Protein AF-0000000067707545 (afdb_homodimer)

Solvent-accessible surface area (backbone atoms only — not comparable to full-atom values): 21734 Å² total; per-residue (Å²): 137,80,78,74,69,63,70,89,63,88,59,83,80,70,52,74,66,62,77,60,52,62,56,59,50,68,76,76,62,74,68,70,73,78,74,72,87,82,80,62,72,79,67,72,73,70,66,70,59,48,82,50,64,61,23,45,51,42,21,46,60,63,33,42,58,59,73,33,75,82,35,46,80,32,47,77,76,45,73,46,64,65,50,34,53,49,22,26,51,47,17,24,37,32,68,48,58,52,24,48,58,37,35,41,51,36,52,47,51,48,44,45,52,26,33,74,72,72,37,63,50,86,78,63,39,69,88,40,68,37,58,26,29,60,74,70,45,48,91,98,51,40,46,39,34,74,33,56,56,21,78,72,43,66,39,38,46,51,46,83,85,70,71,53,56,48,70,40,70,40,65,58,55,38,32,40,71,50,50,52,84,90,56,60,87,107,136,80,70,78,67,71,71,90,70,84,62,82,80,70,58,70,71,65,72,68,49,64,54,60,52,68,77,74,62,75,65,69,74,81,70,77,91,80,79,63,72,78,67,75,72,69,68,68,59,48,81,49,65,60,23,45,53,44,22,46,60,64,35,43,59,58,75,32,75,80,36,45,80,31,45,78,75,45,73,46,64,65,50,36,54,47,23,26,51,46,18,23,35,33,68,48,56,52,26,50,58,38,35,41,52,36,52,46,51,49,45,45,54,25,33,75,72,73,37,64,50,86,78,64,38,68,87,39,69,38,57,26,28,60,75,71,45,48,92,96,51,41,46,40,33,74,31,55,63,21,77,73,42,68,40,41,50,58,45,76,86,70,72,52,57,48,72,39,69,39,62,60,56,41,35,41,71,48,49,52,84,89,54,59,85,103

InterPro domains:
  IPR001846 von Willebrand factor, type D domain [PS51233] (1-41)
  IPR014853 VWF/SSPO/Zonadhesin-like, cysteine-rich domain [PF08742] (62-130)
  IPR014853 VWF/SSPO/Zonadhesin-like, cysteine-rich domain [SM00832] (56-130)
  IPR058753 Otogelin-like/Mucin, TIL domain [PF25962] (142-186)

Radius of gyration: 23.0 Å; Cα contacts (8 Å, |Δi|>4): 513; chains: 2; bounding box: 58×64×57 Å

Nearest PDB structures (foldseek):
  6tm2-assembly1_C  TM=6.819E-01  e=1.264E-14  Homo sapiens
  7a5o-assembly1_H  TM=6.819E-01  e=1.192E-14  Homo sapiens
  7a5o-assembly1_E  TM=6.819E-01  e=1.342E-14  Homo sapiens
  7a5o-assembly1_G  TM=6.819E-01  e=1.424E-14  Homo sapiens
  6rbf-assembly1_A  TM=6.885E-01  e=4.392E-14  Homo sapiens

Secondary structure (DSSP, 8-state):
---------S-TTSGGG--S---B--GGGGGGS----S--------------HHHHHHHHHHHGGGGSGGGHHHHTTS-HHHHHHHHHHHHHH--SS-HHHHHHHHHHHHHHHHHHTT------BTTBS---GGGG--TTSPEEEEES--TT-EEEEE-TTT--EEEEE----EEEEE--TTS---/---------S-TTSTT---S---B--GGGGGGG----S--------------HHHHHHHHHHHGGGGSGGGHHHHTTS-HHHHHHHHHHHHHH--SS-HHHHHHHHHHHHHHHHHHTT------BTTBS---GGGG--TTSPEEEEES--TT-EEEEE-TTT--EEEEE----EEEEE--TTS---

pLDDT: mean 70.74, std 27.83, range [17.03, 98.75]

Sequence (372 aa):
VCGQCGDFDGNAQNDFTTQGQLIVSNPLEFANSWKASSNCPDVKTNLDTCTSTSRLTWARRKCNIIKEPGFKECHNKIDPHQYYENCVRETCGCDTGGDCECFCTAVKNYAQACAEAGVCVAWRTPEICPVFCDYYNKPGECTWHYEYCPHHTFCRTCKYTEGNCTKFISSLEGCYPKCPEDKPIFVCGQCGDFDGNAQNDFTTQGQLIVSNPLEFANSWKASSNCPDVKTNLDTCTSTSRLTWARRKCNIIKEPGFKECHNKIDPHQYYENCVRETCGCDTGGDCECFCTAVKNYAQACAEAGVCVAWRTPEICPVFCDYYNKPGECTWHYEYCPHHTFCRTCKYTEGNCTKFISSLEGCYPKCPEDKPIF

Structure (mmCIF, N/CA/C/O backbone):
data_AF-0000000067707545-model_v1
#
loop_
_entity.id
_entity.type
_entity.pdbx_description
1 polymer 'VWFD domain-containing protein'
#
loop_
_atom_site.group_PDB
_atom_site.id
_atom_site.type_symbol
_atom_site.label_atom_id
_atom_site.label_alt_id
_atom_site.label_comp_id
_atom_site.label_asym_id
_atom_site.label_entity_id
_atom_site.label_seq_id
_atom_site.pdbx_PDB_ins_code
_atom_site.Cartn_x
_atom_site.Cartn_y
_atom_site.Cartn_z
_atom_site.occupancy
_atom_site.B_iso_or_equiv
_atom_site.auth_seq_id
_atom_site.auth_comp_id
_atom_site.auth_asym_id
_atom_site.auth_atom_id
_atom_site.pdbx_PDB_model_num
ATOM 1 N N . VAL A 1 1 ? 28.953 -14.742 23.141 1 17.22 1 VAL A N 1
ATOM 2 C CA . VAL A 1 1 ? 28.406 -13.414 23.359 1 17.22 1 VAL A CA 1
ATOM 3 C C . VAL A 1 1 ? 27.031 -13.305 22.703 1 17.22 1 VAL A C 1
ATOM 5 O O . VAL A 1 1 ? 26.859 -13.727 21.562 1 17.22 1 VAL A O 1
ATOM 8 N N . CYS A 1 2 ? 25.891 -13.508 23.344 1 17.69 2 CYS A N 1
ATOM 9 C CA . CYS A 1 2 ? 24.5 -13.984 23.266 1 17.69 2 CYS A CA 1
ATOM 10 C C . CYS A 1 2 ? 23.609 -12.961 22.578 1 17.69 2 CYS A C 1
ATOM 12 O O . CYS A 1 2 ? 23.594 -11.789 22.969 1 17.69 2 CYS A O 1
ATOM 14 N N . GLY A 1 3 ? 23.453 -13.109 21.312 1 20.81 3 GLY A N 1
ATOM 15 C CA . GLY A 1 3 ? 22.938 -12.266 20.25 1 20.81 3 GLY A CA 1
ATOM 16 C C . GLY A 1 3 ? 21.531 -11.781 20.5 1 20.81 3 GLY A C 1
ATOM 17 O O . GLY A 1 3 ? 20.609 -12.586 20.672 1 20.81 3 GLY A O 1
ATOM 18 N N . GLN A 1 4 ? 21.422 -10.703 21.344 1 21.92 4 GLN A N 1
ATOM 19 C CA . GLN A 1 4 ? 20.281 -10.141 22.047 1 21.92 4 GLN A CA 1
ATOM 20 C C . GLN A 1 4 ? 19.109 -9.906 21.094 1 21.92 4 GLN A C 1
ATOM 22 O O . GLN A 1 4 ? 19.234 -9.188 20.094 1 21.92 4 GLN A O 1
ATOM 27 N N . CYS A 1 5 ? 18.297 -10.844 20.828 1 24.98 5 CYS A N 1
ATOM 28 C CA . CYS A 1 5 ? 16.938 -10.977 20.312 1 24.98 5 CYS A CA 1
ATOM 29 C C . CYS A 1 5 ? 16.016 -9.922 20.922 1 24.98 5 CYS A C 1
ATOM 31 O O . CYS A 1 5 ? 15.938 -9.789 22.141 1 24.98 5 CYS A O 1
ATOM 33 N N . GLY A 1 6 ? 16.094 -8.688 20.422 1 25.72 6 GLY A N 1
ATOM 34 C CA . GLY A 1 6 ? 15.383 -7.656 21.156 1 25.72 6 GLY A CA 1
ATOM 35 C C . GLY A 1 6 ? 14.047 -8.125 21.703 1 25.72 6 GLY A C 1
ATOM 36 O O . GLY A 1 6 ? 13.484 -9.102 21.219 1 25.72 6 GLY A O 1
ATOM 37 N N . ASP A 1 7 ? 13.93 -7.973 22.938 1 24.72 7 ASP A N 1
ATOM 38 C CA . ASP A 1 7 ? 12.719 -8.102 23.734 1 24.72 7 ASP A CA 1
ATOM 39 C C . ASP A 1 7 ? 11.57 -7.289 23.125 1 24.72 7 ASP A C 1
ATOM 41 O O . ASP A 1 7 ? 11.805 -6.273 22.469 1 24.72 7 ASP A O 1
ATOM 45 N N . PHE A 1 8 ? 10.555 -7.996 22.578 1 26.44 8 PHE A N 1
ATOM 46 C CA . PHE A 1 8 ? 9.227 -7.52 22.203 1 26.44 8 PHE A CA 1
ATOM 47 C C . PHE A 1 8 ? 8.773 -6.387 23.125 1 26.44 8 PHE A C 1
ATOM 49 O O . PHE A 1 8 ? 7.594 -6.285 23.453 1 26.44 8 PHE A O 1
ATOM 56 N N . ASP A 1 9 ? 9.773 -5.707 23.859 1 26.45 9 ASP A N 1
ATOM 57 C CA . ASP A 1 9 ? 9.297 -4.859 24.953 1 26.45 9 ASP A CA 1
ATOM 58 C C . ASP A 1 9 ? 8.883 -3.482 24.438 1 26.45 9 ASP A C 1
ATOM 60 O O . ASP A 1 9 ? 9.734 -2.67 24.062 1 26.45 9 ASP A O 1
ATOM 64 N N . GLY A 1 10 ? 7.719 -3.045 23.781 1 27.86 10 GLY A N 1
ATOM 65 C CA . GLY A 1 10 ? 6.91 -1.882 23.453 1 27.86 10 GLY A CA 1
ATOM 66 C C . GLY A 1 10 ? 7.711 -0.754 22.828 1 27.86 10 GLY A C 1
ATOM 67 O O . GLY A 1 10 ? 7.148 0.271 22.438 1 27.86 10 GLY A O 1
ATOM 68 N N . ASN A 1 11 ? 8.969 -0.525 23.156 1 26.98 11 ASN A N 1
ATOM 69 C CA . ASN A 1 11 ? 9.648 0.699 22.734 1 26.98 11 ASN A CA 1
ATOM 70 C C . ASN A 1 11 ? 10.211 0.58 21.328 1 26.98 11 ASN A C 1
ATOM 72 O O . ASN A 1 11 ? 11.094 -0.24 21.078 1 26.98 11 ASN A O 1
ATOM 76 N N . ALA A 1 12 ? 9.547 1.123 20.234 1 30.69 12 ALA A N 1
ATOM 77 C CA . ALA A 1 12 ? 9.828 1.178 18.797 1 30.69 12 ALA A CA 1
ATOM 78 C C . ALA A 1 12 ? 11.281 1.564 18.547 1 30.69 12 ALA A C 1
ATOM 80 O O . ALA A 1 12 ? 11.758 1.475 17.406 1 30.69 12 ALA A O 1
ATOM 81 N N . GLN A 1 13 ? 12.008 2.383 19.328 1 28.89 13 GLN A N 1
ATOM 82 C CA . GLN A 1 13 ? 13.336 2.896 19 1 28.89 13 GLN A CA 1
ATOM 83 C C . GLN A 1 13 ? 14.312 1.759 18.719 1 28.89 13 GLN A C 1
ATOM 85 O O . GLN A 1 13 ? 15.258 1.921 17.938 1 28.89 13 GLN A O 1
ATOM 90 N N . ASN A 1 14 ? 14.594 0.908 19.703 1 28.62 14 ASN A N 1
ATOM 91 C CA . ASN A 1 14 ? 15.773 0.054 19.844 1 28.62 14 ASN A CA 1
ATOM 92 C C . ASN A 1 14 ? 15.68 -1.185 18.969 1 28.62 14 ASN A C 1
ATOM 94 O O . ASN A 1 14 ? 16.562 -2.039 19 1 28.62 14 ASN A O 1
ATOM 98 N N . ASP A 1 15 ? 14.484 -1.53 18.625 1 27.77 15 ASP A N 1
ATOM 99 C CA . ASP A 1 15 ? 14.453 -2.914 18.156 1 27.77 15 ASP A CA 1
ATOM 100 C C . ASP A 1 15 ? 15.117 -3.055 16.797 1 27.77 15 ASP A C 1
ATOM 102 O O . ASP A 1 15 ? 14.961 -4.078 16.125 1 27.77 15 ASP A O 1
ATOM 106 N N . PHE A 1 16 ? 15.414 -1.996 16.141 1 29.11 16 PHE A N 1
ATOM 107 C CA . PHE A 1 16 ? 15.922 -2.184 14.789 1 29.11 16 PHE A CA 1
ATOM 108 C C . PHE A 1 16 ? 17.219 -2.98 14.805 1 29.11 16 PHE A C 1
ATOM 110 O O . PHE A 1 16 ? 17.922 -3.049 13.797 1 29.11 16 PHE A O 1
ATOM 117 N N . THR A 1 17 ? 17.75 -3.18 16 1 26.7 17 THR A N 1
ATOM 118 C CA . THR A 1 17 ? 19.062 -3.818 15.828 1 26.7 17 THR A CA 1
ATOM 119 C C . THR A 1 17 ? 18.891 -5.223 15.258 1 26.7 17 THR A C 1
ATOM 121 O O . THR A 1 17 ? 19.844 -6.012 15.25 1 26.7 17 THR A O 1
ATOM 124 N N . THR A 1 18 ? 17.641 -5.75 15.078 1 27.72 18 THR A N 1
ATOM 125 C CA . THR A 1 18 ? 17.75 -7.199 14.953 1 27.72 18 THR A CA 1
ATOM 126 C C . THR A 1 18 ? 18.797 -7.574 13.898 1 27.72 18 THR A C 1
ATOM 128 O O . THR A 1 18 ? 19.062 -6.797 12.984 1 27.72 18 THR A O 1
ATOM 131 N N . GLN A 1 19 ? 19.5 -8.836 14.016 1 27.91 19 GLN A N 1
ATOM 132 C CA . GLN A 1 19 ? 20.266 -9.852 13.312 1 27.91 19 GLN A CA 1
ATOM 133 C C . GLN A 1 19 ? 19.703 -10.125 11.93 1 27.91 19 GLN A C 1
ATOM 135 O O . GLN A 1 19 ? 18.578 -9.703 11.617 1 27.91 19 GLN A O 1
ATOM 140 N N . GLY A 1 20 ? 19.875 -11.703 11.391 1 28.3 20 GLY A N 1
ATOM 141 C CA . GLY A 1 20 ? 19.953 -12.289 10.062 1 28.3 20 GLY A CA 1
ATOM 142 C C . GLY A 1 20 ? 18.688 -12.156 9.258 1 28.3 20 GLY A C 1
ATOM 143 O O . GLY A 1 20 ? 18.703 -11.719 8.109 1 28.3 20 GLY A O 1
ATOM 144 N N . GLN A 1 21 ? 17.734 -12.961 9.586 1 34.59 21 GLN A N 1
ATOM 145 C CA . GLN A 1 21 ? 16.75 -13.531 8.672 1 34.59 21 GLN A CA 1
ATOM 146 C C . GLN A 1 21 ? 15.711 -12.5 8.273 1 34.59 21 GLN A C 1
ATOM 148 O O . GLN A 1 21 ? 14.508 -12.758 8.344 1 34.59 21 GLN A O 1
ATOM 153 N N . LEU A 1 22 ? 16.062 -11.273 8.227 1 36.53 22 LEU A N 1
ATOM 154 C CA . LEU A 1 22 ? 15.016 -10.266 8.32 1 36.53 22 LEU A CA 1
ATOM 155 C C . LEU A 1 22 ? 14.227 -10.18 7.02 1 36.53 22 LEU A C 1
ATOM 157 O O . LEU A 1 22 ? 14.656 -9.539 6.059 1 36.53 22 LEU A O 1
ATOM 161 N N . ILE A 1 23 ? 13.969 -11.453 6.406 1 39.88 23 ILE A N 1
ATOM 162 C CA . ILE A 1 23 ? 12.938 -11.172 5.41 1 39.88 23 ILE A CA 1
ATOM 163 C C . ILE A 1 23 ? 11.734 -10.516 6.078 1 39.88 23 ILE A C 1
ATOM 165 O O . ILE A 1 23 ? 11.172 -11.055 7.031 1 39.88 23 ILE A O 1
ATOM 169 N N . VAL A 1 24 ? 11.727 -9.328 6.223 1 39.72 24 VAL A N 1
ATOM 170 C CA . VAL A 1 24 ? 10.508 -8.742 6.758 1 39.72 24 VAL A CA 1
ATOM 171 C C . VAL A 1 24 ? 9.32 -9.125 5.871 1 39.72 24 VAL A C 1
ATOM 173 O O . VAL A 1 24 ? 9.195 -8.633 4.746 1 39.72 24 VAL A O 1
ATOM 176 N N . SER A 1 25 ? 9.117 -10.594 5.91 1 34.69 25 SER A N 1
ATOM 177 C CA . SER A 1 25 ? 7.836 -10.906 5.285 1 34.69 25 SER A CA 1
ATOM 178 C C . SER A 1 25 ? 6.68 -10.281 6.062 1 34.69 25 SER A C 1
ATOM 180 O O . SER A 1 25 ? 6.797 -10.031 7.262 1 34.69 25 SER A O 1
ATOM 182 N N . ASN A 1 26 ? 5.941 -9.633 5.762 1 33 26 ASN A N 1
ATOM 183 C CA . ASN A 1 26 ? 4.742 -9.297 6.527 1 33 26 ASN A CA 1
ATOM 184 C C . ASN A 1 26 ? 4.312 -10.453 7.43 1 33 26 ASN A C 1
ATOM 186 O O . ASN A 1 26 ? 4.363 -11.617 7.023 1 33 26 ASN A O 1
ATOM 190 N N . PRO A 1 27 ? 4.363 -10.258 8.773 1 31.05 27 PRO A N 1
ATOM 191 C CA . PRO A 1 27 ? 3.957 -11.273 9.742 1 31.05 27 PRO A CA 1
ATOM 192 C C . PRO A 1 27 ? 2.791 -12.125 9.258 1 31.05 27 PRO A C 1
ATOM 194 O O . PRO A 1 27 ? 2.252 -12.938 10.016 1 31.05 27 PRO A O 1
ATOM 197 N N . LEU A 1 28 ? 2.227 -12 8.133 1 29.2 28 LEU A N 1
ATOM 198 C CA . LEU A 1 28 ? 1.222 -13.055 8.047 1 29.2 28 LEU A CA 1
ATOM 199 C C . LEU A 1 28 ? 1.879 -14.43 8.008 1 29.2 28 LEU A C 1
ATOM 201 O O . LEU A 1 28 ? 1.236 -15.422 7.645 1 29.2 28 LEU A O 1
ATOM 205 N N . GLU A 1 29 ? 3.125 -14.477 8.328 1 30.16 29 GLU A N 1
ATOM 206 C CA . GLU A 1 29 ? 3.744 -15.781 8.109 1 30.16 29 GLU A CA 1
ATOM 207 C C . GLU A 1 29 ? 3.227 -16.812 9.109 1 30.16 29 GLU A C 1
ATOM 209 O O . GLU A 1 29 ? 3.703 -17.953 9.133 1 30.16 29 GLU A O 1
ATOM 214 N N . PHE A 1 30 ? 2.561 -16.406 10.203 1 27.64 30 PHE A N 1
ATOM 215 C CA . PHE A 1 30 ? 2.42 -17.5 11.164 1 27.64 30 PHE A CA 1
ATOM 216 C C . PHE A 1 30 ? 1.617 -18.641 10.57 1 27.64 30 PHE A C 1
ATOM 218 O O . PHE A 1 30 ? 1.268 -19.594 11.273 1 27.64 30 PHE A O 1
ATOM 225 N N . ALA A 1 31 ? 1.059 -18.562 9.367 1 27.02 31 ALA A N 1
ATOM 226 C CA . ALA A 1 31 ? 0.024 -19.578 9.141 1 27.02 31 ALA A CA 1
ATOM 227 C C . ALA A 1 31 ? 0.641 -20.953 8.906 1 27.02 31 ALA A C 1
ATOM 229 O O . ALA A 1 31 ? -0.073 -21.953 8.836 1 27.02 31 ALA A O 1
ATOM 230 N N . ASN A 1 32 ? 1.998 -21.109 8.695 1 25.62 32 ASN A N 1
ATOM 231 C CA . ASN A 1 32 ? 2.166 -22.453 8.133 1 25.62 32 ASN A CA 1
ATOM 232 C C . ASN A 1 32 ? 2.053 -23.531 9.203 1 25.62 32 ASN A C 1
ATOM 234 O O . ASN A 1 32 ? 2.211 -24.719 8.914 1 25.62 32 ASN A O 1
ATOM 238 N N . SER A 1 33 ? 2.486 -23.375 10.414 1 25.7 33 SER A N 1
ATOM 239 C CA . SER A 1 33 ? 2.846 -24.641 11.031 1 25.7 33 SER A CA 1
ATOM 240 C C . SER A 1 33 ? 1.62 -25.531 11.227 1 25.7 33 SER A C 1
ATOM 242 O O . SER A 1 33 ? 1.748 -26.734 11.492 1 25.7 33 SER A O 1
ATOM 244 N N . TRP A 1 34 ? 0.522 -25.078 11.82 1 25.44 34 TRP A N 1
ATOM 245 C CA . TRP A 1 34 ? -0.378 -26.047 12.43 1 25.44 34 TRP A CA 1
ATOM 246 C C . TRP A 1 34 ? -1.146 -26.828 11.359 1 25.44 34 TRP A C 1
ATOM 248 O O . TRP A 1 34 ? -2.018 -26.266 10.688 1 25.44 34 TRP A O 1
ATOM 258 N N . LYS A 1 35 ? -0.477 -27.734 10.586 1 27.52 35 LYS A N 1
ATOM 259 C CA . LYS A 1 35 ? -1.269 -28.734 9.875 1 27.52 35 LYS A CA 1
ATOM 260 C C . LYS A 1 35 ? -2.146 -29.531 10.844 1 27.52 35 LYS A C 1
ATOM 262 O O . LYS A 1 35 ? -1.713 -30.531 11.398 1 27.52 35 LYS A O 1
ATOM 267 N N . ALA A 1 36 ? -2.73 -29.125 11.938 1 24.42 36 ALA A N 1
ATOM 268 C CA . ALA A 1 36 ? -3.52 -30.141 12.641 1 24.42 36 ALA A CA 1
ATOM 269 C C . ALA A 1 36 ? -4.43 -30.891 11.68 1 24.42 36 ALA A C 1
ATOM 271 O O . ALA A 1 36 ? -4.758 -30.391 10.602 1 24.42 36 ALA A O 1
ATOM 272 N N . SER A 1 37 ? -5.117 -32.156 12.094 1 25.56 37 SER A N 1
ATOM 273 C CA . SER A 1 37 ? -5.98 -33.25 11.641 1 25.56 37 SER A CA 1
ATOM 274 C C . SER A 1 37 ? -7.16 -32.719 10.828 1 25.56 37 SER A C 1
ATOM 276 O O . SER A 1 37 ? -7.504 -31.531 10.93 1 25.56 37 SER A O 1
ATOM 278 N N . SER A 1 38 ? -7.879 -33.625 9.844 1 29.3 38 SER A N 1
ATOM 279 C CA . SER A 1 38 ? -8.781 -33.906 8.734 1 29.3 38 SER A CA 1
ATOM 280 C C . SER A 1 38 ? -10.195 -33.406 9.031 1 29.3 38 SER A C 1
ATOM 282 O O . SER A 1 38 ? -10.969 -33.125 8.109 1 29.3 38 SER A O 1
ATOM 284 N N . ASN A 1 39 ? -10.727 -33.719 10.234 1 29.42 39 ASN A N 1
ATOM 285 C CA . ASN A 1 39 ? -12.18 -33.75 10.344 1 29.42 39 ASN A CA 1
ATOM 286 C C . ASN A 1 39 ? -12.797 -32.375 10.266 1 29.42 39 ASN A C 1
ATOM 288 O O . ASN A 1 39 ? -13.367 -31.875 11.242 1 29.42 39 ASN A O 1
ATOM 292 N N . CYS A 1 40 ? -12.039 -31.484 9.883 1 35.09 40 CYS A N 1
ATOM 293 C CA . CYS A 1 40 ? -12.75 -30.219 9.992 1 35.09 40 CYS A CA 1
ATOM 294 C C . CYS A 1 40 ? -14.039 -30.234 9.18 1 35.09 40 CYS A C 1
ATOM 296 O O . CYS A 1 40 ? -14.016 -30.578 7.992 1 35.09 40 CYS A O 1
ATOM 298 N N . PRO A 1 41 ? -15.156 -30.453 9.844 1 34.09 41 PRO A N 1
ATOM 299 C CA . PRO A 1 41 ? -16.422 -30.531 9.102 1 34.09 41 PRO A CA 1
ATOM 300 C C . PRO A 1 41 ? -16.484 -29.531 7.945 1 34.09 41 PRO A C 1
ATOM 302 O O . PRO A 1 41 ? -15.781 -28.516 7.961 1 34.09 41 PRO A O 1
ATOM 305 N N . ASP A 1 42 ? -16.781 -30.031 6.723 1 33.09 42 ASP A N 1
ATOM 306 C CA . ASP A 1 42 ? -17.203 -29.281 5.543 1 33.09 42 ASP A CA 1
ATOM 307 C C . ASP A 1 42 ? -18.031 -28.062 5.934 1 33.09 42 ASP A C 1
ATOM 309 O O . ASP A 1 42 ? -19.25 -28.172 6.137 1 33.09 42 ASP A O 1
ATOM 313 N N . VAL A 1 43 ? -17.672 -27.375 6.953 1 34.75 43 VAL A N 1
ATOM 314 C CA . VAL A 1 43 ? -18.594 -26.25 6.973 1 34.75 43 VAL A CA 1
ATOM 315 C C . VAL A 1 43 ? -18.781 -25.703 5.559 1 34.75 43 VAL A C 1
ATOM 317 O O . VAL A 1 43 ? -17.797 -25.281 4.922 1 34.75 43 VAL A O 1
ATOM 320 N N . LYS A 1 44 ? -19.516 -26.328 4.758 1 36.19 44 LYS A N 1
ATOM 321 C CA . LYS A 1 44 ? -20.078 -25.656 3.584 1 36.19 44 LYS A CA 1
ATOM 322 C C . LYS A 1 44 ? -20.141 -24.156 3.799 1 36.19 44 LYS A C 1
ATOM 324 O O . LYS A 1 44 ? -20.859 -23.672 4.684 1 36.19 44 LYS A O 1
ATOM 329 N N . THR A 1 45 ? -19.094 -23.484 3.869 1 38.66 45 THR A N 1
ATOM 330 C CA . THR A 1 45 ? -18.953 -22.047 3.943 1 38.66 45 THR A CA 1
ATOM 331 C C . THR A 1 45 ? -19.891 -21.359 2.957 1 38.66 45 THR A C 1
ATOM 333 O O . THR A 1 45 ? -19.578 -21.234 1.771 1 38.66 45 THR A O 1
ATOM 336 N N . ASN A 1 46 ? -20.891 -21.906 2.67 1 39.94 46 ASN A N 1
ATOM 337 C CA . ASN A 1 46 ? -21.938 -21.078 2.059 1 39.94 46 ASN A CA 1
ATOM 338 C C . ASN A 1 46 ? -21.906 -19.656 2.602 1 39.94 46 ASN A C 1
ATOM 340 O O . ASN A 1 46 ? -22.953 -19.031 2.748 1 39.94 46 ASN A O 1
ATOM 344 N N . LEU A 1 47 ? -21.078 -19.188 3.523 1 44.81 47 LEU A N 1
ATOM 345 C CA . LEU A 1 47 ? -21.219 -17.875 4.152 1 44.81 47 LEU A CA 1
ATOM 346 C C . LEU A 1 47 ? -21.234 -16.766 3.107 1 44.81 47 LEU A C 1
ATOM 348 O O . LEU A 1 47 ? -20.188 -16.438 2.533 1 44.81 47 LEU A O 1
ATOM 352 N N . ASP A 1 48 ? -22.094 -16.766 2.338 1 54.62 48 ASP A N 1
ATOM 353 C CA . ASP A 1 48 ? -22.359 -15.531 1.617 1 54.62 48 ASP A CA 1
ATOM 354 C C . ASP A 1 48 ? -22.031 -14.312 2.477 1 54.62 48 ASP A C 1
ATOM 356 O O . ASP A 1 48 ? -22.859 -13.852 3.264 1 54.62 48 ASP A O 1
ATOM 360 N N . THR A 1 49 ? -20.828 -14.133 2.953 1 67 49 THR A N 1
ATOM 361 C CA . THR A 1 49 ? -20.406 -13.109 3.902 1 67 49 THR A CA 1
ATOM 362 C C . THR A 1 49 ? -20.547 -11.711 3.297 1 67 49 THR A C 1
ATOM 364 O O . THR A 1 49 ? -20.469 -10.711 4.008 1 67 49 THR A O 1
ATOM 367 N N . CYS A 1 50 ? -20.844 -11.766 1.995 1 81.44 50 CYS A N 1
ATOM 368 C CA . CYS A 1 50 ? -21.078 -10.469 1.358 1 81.44 50 CYS A CA 1
ATOM 369 C C . CYS A 1 50 ? -22.484 -10.375 0.797 1 81.44 50 CYS A C 1
ATOM 371 O O . CYS A 1 50 ? -22.859 -11.133 -0.103 1 81.44 50 CYS A O 1
ATOM 373 N N . THR A 1 51 ? -23.312 -9.594 1.397 1 77.56 51 THR A N 1
ATOM 374 C CA . THR A 1 51 ? -24.703 -9.453 0.946 1 77.56 51 THR A CA 1
ATOM 375 C C . THR A 1 51 ? -24.875 -8.148 0.17 1 77.56 51 THR A C 1
ATOM 377 O O . THR A 1 51 ? -25.875 -7.969 -0.53 1 77.56 51 THR A O 1
ATOM 380 N N . SER A 1 52 ? -24.016 -7.336 0.181 1 86 52 SER A N 1
ATOM 381 C CA . SER A 1 52 ? -24.109 -6.062 -0.522 1 86 52 SER A CA 1
ATOM 382 C C . SER A 1 52 ? -23.734 -6.215 -1.994 1 86 52 SER A C 1
ATOM 384 O O . SER A 1 52 ? -22.625 -6.629 -2.322 1 86 52 SER A O 1
ATOM 386 N N . THR A 1 53 ? -24.625 -5.852 -2.869 1 90.38 53 THR A N 1
ATOM 387 C CA . THR A 1 53 ? -24.422 -5.953 -4.309 1 90.38 53 THR A CA 1
ATOM 388 C C . THR A 1 53 ? -23.297 -5.031 -4.754 1 90.38 53 THR A C 1
ATOM 390 O O . THR A 1 53 ? -22.5 -5.391 -5.625 1 90.38 53 THR A O 1
ATOM 393 N N . SER A 1 54 ? -23.312 -3.896 -4.203 1 89.88 54 SER A N 1
ATOM 394 C CA . SER A 1 54 ? -22.281 -2.936 -4.578 1 89.88 54 SER A CA 1
ATOM 395 C C . SER A 1 54 ? -20.891 -3.438 -4.191 1 89.88 54 SER A C 1
ATOM 397 O O . SER A 1 54 ? -19.938 -3.293 -4.957 1 89.88 54 SER A O 1
ATOM 399 N N . ARG A 1 55 ? -20.766 -4.043 -3.045 1 92.31 55 ARG A N 1
ATOM 400 C CA . ARG A 1 55 ? -19.484 -4.59 -2.607 1 92.31 55 ARG A CA 1
ATOM 401 C C . ARG A 1 55 ? -19.078 -5.785 -3.467 1 92.31 55 ARG A C 1
ATOM 403 O O . ARG A 1 55 ? -17.891 -5.949 -3.793 1 92.31 55 ARG A O 1
ATOM 410 N N . LEU A 1 56 ? -20.078 -6.617 -3.777 1 94.62 56 LEU A N 1
ATOM 411 C CA . LEU A 1 56 ? -19.812 -7.758 -4.641 1 94.62 56 LEU A CA 1
ATOM 412 C C . LEU A 1 56 ? -19.266 -7.305 -5.988 1 94.62 56 LEU A C 1
ATOM 414 O O . LEU A 1 56 ? -18.297 -7.875 -6.5 1 94.62 56 LEU A O 1
ATOM 418 N N . THR A 1 57 ? -19.844 -6.305 -6.559 1 95.31 57 THR A N 1
ATOM 419 C CA . THR A 1 57 ? -19.391 -5.758 -7.836 1 95.31 57 THR A CA 1
ATOM 420 C C . THR A 1 57 ? -17.969 -5.23 -7.734 1 95.31 57 THR A C 1
ATOM 422 O O . THR A 1 57 ? -17.141 -5.488 -8.609 1 95.31 57 THR A O 1
ATOM 425 N N . TRP A 1 58 ? -17.688 -4.508 -6.723 1 94.69 58 TRP A N 1
ATOM 426 C CA . TRP A 1 58 ? -16.344 -3.988 -6.496 1 94.69 58 TRP A CA 1
ATOM 427 C C . TRP A 1 58 ? -15.336 -5.125 -6.367 1 94.69 58 TRP A C 1
ATOM 429 O O . TRP A 1 58 ? -14.273 -5.09 -6.984 1 94.69 58 TRP A O 1
ATOM 439 N N . ALA A 1 59 ? -15.68 -6.125 -5.555 1 96.75 59 ALA A N 1
ATOM 440 C CA . ALA A 1 59 ? -14.789 -7.262 -5.348 1 96.75 59 ALA A CA 1
ATOM 441 C C . ALA A 1 59 ? -14.508 -7.984 -6.66 1 96.75 59 ALA A C 1
ATOM 443 O O . ALA A 1 59 ? -13.359 -8.352 -6.941 1 96.75 59 ALA A O 1
ATOM 444 N N . ARG A 1 60 ? -15.539 -8.203 -7.414 1 97 60 ARG A N 1
ATOM 445 C CA . ARG A 1 60 ? -15.367 -8.859 -8.711 1 97 60 ARG A CA 1
ATOM 446 C C . ARG A 1 60 ? -14.438 -8.055 -9.609 1 97 60 ARG A C 1
ATOM 448 O O . ARG A 1 60 ? -13.547 -8.625 -10.25 1 97 60 ARG A O 1
ATOM 455 N N . ARG A 1 61 ? -14.602 -6.824 -9.648 1 97.19 61 ARG A N 1
ATOM 456 C CA . ARG A 1 61 ? -13.766 -5.961 -10.477 1 97.19 61 ARG A CA 1
ATOM 457 C C . ARG A 1 61 ? -12.312 -6.02 -10.023 1 97.19 61 ARG A C 1
ATOM 459 O O . ARG A 1 61 ? -11.406 -6.172 -10.844 1 97.19 61 ARG A O 1
ATOM 466 N N . LYS A 1 62 ? -12.094 -5.883 -8.766 1 97.94 62 LYS A N 1
ATOM 467 C CA . LYS A 1 62 ? -10.734 -5.906 -8.242 1 97.94 62 LYS A CA 1
ATOM 468 C C . LYS A 1 62 ? -10.07 -7.262 -8.477 1 97.94 62 LYS A C 1
ATOM 470 O O . LYS A 1 62 ? -8.914 -7.328 -8.891 1 97.94 62 LYS A O 1
ATOM 475 N N . CYS A 1 63 ? -10.805 -8.32 -8.281 1 98.38 63 CYS A N 1
ATOM 476 C CA . CYS A 1 63 ? -10.242 -9.664 -8.32 1 98.38 63 CYS A CA 1
ATOM 477 C C . CYS A 1 63 ? -10.039 -10.125 -9.758 1 98.38 63 CYS A C 1
ATOM 479 O O . CYS A 1 63 ? -9.328 -11.102 -10.008 1 98.38 63 CYS A O 1
ATOM 481 N N . ASN A 1 64 ? -10.562 -9.398 -10.672 1 98.56 64 ASN A N 1
ATOM 482 C CA . ASN A 1 64 ? -10.383 -9.758 -12.078 1 98.56 64 ASN A CA 1
ATOM 483 C C . ASN A 1 64 ? -8.914 -9.727 -12.484 1 98.56 64 ASN A C 1
ATOM 485 O O . ASN A 1 64 ? -8.539 -10.281 -13.523 1 98.56 64 ASN A O 1
ATOM 489 N N . ILE A 1 65 ? -8.07 -9.164 -11.711 1 98.62 65 ILE A N 1
ATOM 490 C CA . ILE A 1 65 ? -6.637 -9.141 -11.984 1 98.62 65 ILE A CA 1
ATOM 491 C C . ILE A 1 65 ? -6.117 -10.57 -12.133 1 98.62 65 ILE A C 1
ATOM 493 O O . ILE A 1 65 ? -5.203 -10.82 -12.922 1 98.62 65 ILE A O 1
ATOM 497 N N . ILE A 1 66 ? -6.703 -11.484 -11.477 1 98.75 66 ILE A N 1
ATOM 498 C CA . ILE A 1 66 ? -6.27 -12.883 -11.484 1 98.75 66 ILE A CA 1
ATOM 499 C C . ILE A 1 66 ? -6.496 -13.484 -12.867 1 98.75 66 ILE A C 1
ATOM 501 O O . ILE A 1 66 ? -5.754 -14.375 -13.289 1 98.75 66 ILE A O 1
ATOM 505 N N . LYS A 1 67 ? -7.445 -12.969 -13.547 1 98.38 67 LYS A N 1
ATOM 506 C CA . LYS A 1 67 ? -7.797 -13.5 -14.859 1 98.38 67 LYS A CA 1
ATOM 507 C C . LYS A 1 67 ? -7.172 -12.672 -15.977 1 98.38 67 LYS A C 1
ATOM 509 O O . LYS A 1 67 ? -7.277 -13.023 -17.156 1 98.38 67 LYS A O 1
ATOM 514 N N . GLU A 1 68 ? -6.531 -11.617 -15.695 1 97.31 68 GLU A N 1
ATOM 515 C CA . GLU A 1 68 ? -5.973 -10.688 -16.672 1 97.31 68 GLU A CA 1
ATOM 516 C C . GLU A 1 68 ? -4.711 -11.258 -17.312 1 97.31 68 GLU A C 1
ATOM 518 O O . GLU A 1 68 ? -4.129 -12.219 -16.812 1 97.31 68 GLU A O 1
ATOM 523 N N . PRO A 1 69 ? -4.238 -10.648 -18.422 1 96.38 69 PRO A N 1
ATOM 524 C CA . PRO A 1 69 ? -3.111 -11.172 -19.188 1 96.38 69 PRO A CA 1
ATOM 525 C C . PRO A 1 69 ? -1.81 -11.195 -18.391 1 96.38 69 PRO A C 1
ATOM 527 O O . PRO A 1 69 ? -0.896 -11.961 -18.719 1 96.38 69 PRO A O 1
ATOM 530 N N . GLY A 1 70 ? -1.77 -10.445 -17.422 1 96.31 70 GLY A N 1
ATOM 531 C CA . GLY A 1 70 ? -0.57 -10.477 -16.609 1 96.31 70 GLY A CA 1
ATOM 532 C C . GLY A 1 70 ? -0.272 -11.844 -16.031 1 96.31 70 GLY A C 1
ATOM 533 O O . GLY A 1 70 ? 0.888 -12.188 -15.789 1 96.31 70 GLY A O 1
ATOM 534 N N . PHE A 1 71 ? -1.356 -12.648 -15.844 1 98 71 PHE A N 1
ATOM 535 C CA . PHE A 1 71 ? -1.197 -13.969 -15.25 1 98 71 PHE A CA 1
ATOM 536 C C . PHE A 1 71 ? -1.31 -15.055 -16.297 1 98 71 PHE A C 1
ATOM 538 O O . PHE A 1 71 ? -1.434 -16.234 -15.977 1 98 71 PHE A O 1
ATOM 545 N N . LYS A 1 72 ? -1.246 -14.734 -17.531 1 97.44 72 LYS A N 1
ATOM 546 C CA . LYS A 1 72 ? -1.539 -15.664 -18.609 1 97.44 72 LYS A CA 1
ATOM 547 C C . LYS A 1 72 ? -0.623 -16.891 -18.562 1 97.44 72 LYS A C 1
ATOM 549 O O . LYS A 1 72 ? -1.073 -18.016 -18.75 1 97.44 72 LYS A O 1
ATOM 554 N N . GLU A 1 73 ? 0.703 -16.672 -18.438 1 96.88 73 GLU A N 1
ATOM 555 C CA . GLU A 1 73 ? 1.629 -17.797 -18.375 1 96.88 73 GLU A CA 1
ATOM 556 C C . GLU A 1 73 ? 1.299 -18.734 -17.219 1 96.88 73 GLU A C 1
ATOM 558 O O . GLU A 1 73 ? 1.487 -19.938 -17.312 1 96.88 73 GLU A O 1
ATOM 563 N N . CYS A 1 74 ? 0.815 -18.156 -16.156 1 97.5 74 CYS A N 1
ATOM 564 C CA . CYS A 1 74 ? 0.449 -18.953 -14.984 1 97.5 74 CYS A CA 1
ATOM 565 C C . CYS A 1 74 ? -0.862 -19.688 -15.211 1 97.5 74 CYS A C 1
ATOM 567 O O . CYS A 1 74 ? -1.047 -20.797 -14.711 1 97.5 74 CYS A O 1
ATOM 569 N N . HIS A 1 75 ? -1.772 -19.109 -16 1 98.06 75 HIS A N 1
ATOM 570 C CA . HIS A 1 75 ? -3.084 -19.703 -16.234 1 98.06 75 HIS A CA 1
ATOM 571 C C . HIS A 1 75 ? -2.955 -21.109 -16.797 1 98.06 75 HIS A C 1
ATOM 573 O O . HIS A 1 75 ? -3.814 -21.969 -16.547 1 98.06 75 HIS A O 1
ATOM 579 N N . ASN A 1 76 ? -1.854 -21.312 -17.469 1 95.69 76 ASN A N 1
ATOM 580 C CA . ASN A 1 76 ? -1.634 -22.609 -18.094 1 95.69 76 ASN A CA 1
ATOM 581 C C . ASN A 1 76 ? -1.177 -23.641 -17.078 1 95.69 76 ASN A C 1
ATOM 583 O O . ASN A 1 76 ? -1.303 -24.844 -17.312 1 95.69 76 ASN A O 1
ATOM 587 N N . LYS A 1 77 ? -0.679 -23.234 -16 1 97.19 77 LYS A N 1
ATOM 588 C CA . LYS A 1 77 ? -0.128 -24.125 -15 1 97.19 77 LYS A CA 1
ATOM 589 C C . LYS A 1 77 ? -1.062 -24.25 -13.797 1 97.19 77 LYS A C 1
ATOM 591 O O . LYS A 1 77 ? -1.199 -25.328 -13.211 1 97.19 77 LYS A O 1
ATOM 596 N N . ILE A 1 78 ? -1.6 -23.156 -13.391 1 97.88 78 ILE A N 1
ATOM 597 C CA . ILE A 1 78 ? -2.502 -23.078 -12.242 1 97.88 78 ILE A CA 1
ATOM 598 C C . ILE A 1 78 ? -3.84 -22.484 -12.68 1 97.88 78 ILE A C 1
ATOM 600 O O . ILE A 1 78 ? -3.912 -21.328 -13.062 1 97.88 78 ILE A O 1
ATOM 604 N N . ASP A 1 79 ? -4.93 -23.266 -12.594 1 97.62 79 ASP A N 1
ATOM 605 C CA . ASP A 1 79 ? -6.266 -22.797 -12.945 1 97.62 79 ASP A CA 1
ATOM 606 C C . ASP A 1 79 ? -6.66 -21.594 -12.086 1 97.62 79 ASP A C 1
ATOM 608 O O . ASP A 1 79 ? -6.758 -21.703 -10.867 1 97.62 79 ASP A O 1
ATOM 612 N N . PRO A 1 80 ? -6.949 -20.469 -12.695 1 98.5 80 PRO A N 1
ATOM 613 C CA . PRO A 1 80 ? -7.227 -19.266 -11.922 1 98.5 80 PRO A CA 1
ATOM 614 C C . PRO A 1 80 ? -8.633 -19.25 -11.328 1 98.5 80 PRO A C 1
ATOM 616 O O . PRO A 1 80 ? -8.93 -18.438 -10.445 1 98.5 80 PRO A O 1
ATOM 619 N N . HIS A 1 81 ? -9.531 -20.062 -11.719 1 97.81 81 HIS A N 1
ATOM 620 C CA . HIS A 1 81 ? -10.953 -19.938 -11.414 1 97.81 81 HIS A CA 1
ATOM 621 C C . HIS A 1 81 ? -11.195 -20 -9.906 1 97.81 81 HIS A C 1
ATOM 623 O O . HIS A 1 81 ? -11.883 -19.141 -9.352 1 97.81 81 HIS A O 1
ATOM 629 N N . GLN A 1 82 ? -10.656 -21.031 -9.297 1 97.12 82 GLN A N 1
ATOM 630 C CA . GLN A 1 82 ? -10.891 -21.156 -7.863 1 97.12 82 GLN A CA 1
ATOM 631 C C . GLN A 1 82 ? -10.273 -19.984 -7.098 1 97.12 82 GLN A C 1
ATOM 633 O O . GLN A 1 82 ? -10.828 -19.531 -6.098 1 97.12 82 GLN A O 1
ATOM 638 N N . TYR A 1 83 ? -9.117 -19.562 -7.508 1 98.12 83 TYR A N 1
ATOM 639 C CA . TYR A 1 83 ? -8.461 -18.438 -6.852 1 98.12 83 TYR A CA 1
ATOM 640 C C . TYR A 1 83 ? -9.258 -17.141 -7.039 1 98.12 83 TYR A C 1
ATOM 642 O O . TYR A 1 83 ? -9.352 -16.328 -6.121 1 98.12 83 TYR A O 1
ATOM 650 N N . TYR A 1 84 ? -9.797 -16.984 -8.242 1 98.38 84 TYR A N 1
ATOM 651 C CA . TYR A 1 84 ? -10.656 -15.836 -8.492 1 98.38 84 TYR A CA 1
ATOM 652 C C . TYR A 1 84 ? -11.883 -15.867 -7.582 1 98.38 84 TYR A C 1
ATOM 654 O O . TYR A 1 84 ? -12.211 -14.859 -6.945 1 98.38 84 TYR A O 1
ATOM 662 N N . GLU A 1 85 ? -12.539 -16.922 -7.492 1 97.5 85 GLU A N 1
ATOM 663 C CA . GLU A 1 85 ? -13.727 -17.047 -6.66 1 97.5 85 GLU A CA 1
ATOM 664 C C . GLU A 1 85 ? -13.406 -16.797 -5.188 1 97.5 85 GLU A C 1
ATOM 666 O O . GLU A 1 85 ? -14.172 -16.141 -4.48 1 97.5 85 GLU A O 1
ATOM 671 N N . ASN A 1 86 ? -12.344 -17.359 -4.758 1 96.81 86 ASN A N 1
ATOM 672 C CA . ASN A 1 86 ? -11.914 -17.125 -3.383 1 96.81 86 ASN A CA 1
ATOM 673 C C . ASN A 1 86 ? -11.609 -15.648 -3.133 1 96.81 86 ASN A C 1
ATOM 675 O O . ASN A 1 86 ? -11.953 -15.109 -2.078 1 96.81 86 ASN A O 1
ATOM 679 N N . CYS A 1 87 ? -10.891 -15.062 -4.086 1 98.06 87 CYS A N 1
ATOM 680 C CA . CYS A 1 87 ? -10.594 -13.633 -3.994 1 98.06 87 CYS A CA 1
ATOM 681 C C . CYS A 1 87 ? -11.875 -12.82 -3.832 1 98.06 87 CYS A C 1
ATOM 683 O O . CYS A 1 87 ? -11.945 -11.938 -2.975 1 98.06 87 CYS A O 1
ATOM 685 N N . VAL A 1 88 ? -12.867 -13.133 -4.641 1 97.31 88 VAL A N 1
ATOM 686 C CA . VAL A 1 88 ? -14.125 -12.391 -4.594 1 97.31 88 VAL A CA 1
ATOM 687 C C . VAL A 1 88 ? -14.797 -12.609 -3.238 1 97.31 88 VAL A C 1
ATOM 689 O O . VAL A 1 88 ? -15.25 -11.648 -2.605 1 97.31 88 VAL A O 1
ATOM 692 N N . ARG A 1 89 ? -14.828 -1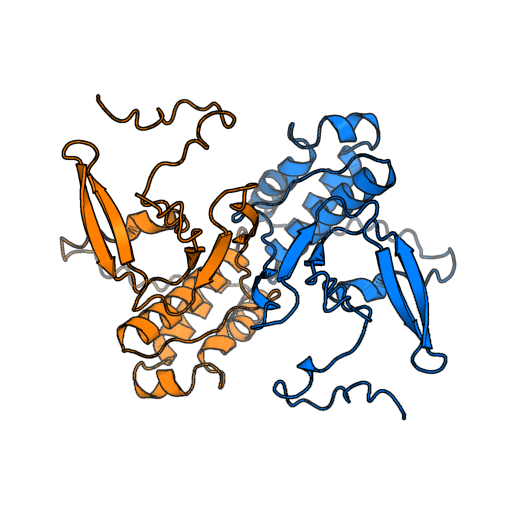3.773 -2.771 1 95.06 89 ARG A N 1
ATOM 693 C CA . ARG A 1 89 ? -15.453 -14.094 -1.496 1 95.06 89 ARG A CA 1
ATOM 694 C C . ARG A 1 89 ? -14.75 -13.391 -0.343 1 95.06 89 ARG A C 1
ATOM 696 O O . ARG A 1 89 ? -15.406 -12.742 0.484 1 95.06 89 ARG A O 1
ATOM 703 N N . GLU A 1 90 ? -13.43 -13.523 -0.292 1 95 90 GLU A N 1
ATOM 704 C CA . GLU A 1 90 ? -12.648 -12.961 0.8 1 95 90 GLU A CA 1
ATOM 705 C C . GLU A 1 90 ? -12.695 -11.43 0.785 1 95 90 GLU A C 1
ATOM 707 O O . GLU A 1 90 ? -12.852 -10.797 1.832 1 95 90 GLU A O 1
ATOM 712 N N . THR A 1 91 ? -12.602 -10.875 -0.391 1 95.75 91 THR A N 1
ATOM 713 C CA . THR A 1 91 ? -12.602 -9.422 -0.531 1 95.75 91 THR A CA 1
ATOM 714 C C . THR A 1 91 ? -13.977 -8.852 -0.197 1 95.75 91 THR A C 1
ATOM 716 O O . THR A 1 91 ? -14.078 -7.875 0.553 1 95.75 91 THR A O 1
ATOM 719 N N . CYS A 1 92 ? -14.961 -9.469 -0.712 1 94.56 92 CYS A N 1
ATOM 720 C CA . CYS A 1 92 ? -16.328 -9.008 -0.449 1 94.56 92 CYS A CA 1
ATOM 721 C C . CYS A 1 92 ? -16.688 -9.219 1.014 1 94.56 92 CYS A C 1
ATOM 723 O O . CYS A 1 92 ? -17.406 -8.398 1.603 1 94.56 92 CYS A O 1
ATOM 725 N N . GLY A 1 93 ? -16.281 -10.281 1.57 1 92.12 93 GLY A N 1
ATOM 726 C CA . GLY A 1 93 ? -16.625 -10.633 2.941 1 92.12 93 GLY A CA 1
ATOM 727 C C . GLY A 1 93 ? -15.969 -9.727 3.967 1 92.12 93 GLY A C 1
ATOM 728 O O . GLY A 1 93 ? -16.406 -9.664 5.117 1 92.12 93 GLY A O 1
ATOM 729 N N . CYS A 1 94 ? -14.898 -9.055 3.594 1 90.88 94 CYS A N 1
ATOM 730 C CA . CYS A 1 94 ? -14.266 -8.062 4.457 1 90.88 94 CYS A CA 1
ATOM 731 C C . CYS A 1 94 ? -15.07 -6.773 4.492 1 90.88 94 CYS A C 1
ATOM 733 O O . CYS A 1 94 ? -14.609 -5.734 4.016 1 90.88 94 CYS A O 1
ATOM 735 N N . ASP A 1 95 ? -16.188 -6.844 5.164 1 86.38 95 ASP A N 1
ATOM 736 C CA . ASP A 1 95 ? -17.188 -5.785 5.051 1 86.38 95 ASP A CA 1
ATOM 737 C C . ASP A 1 95 ? -17.094 -4.809 6.219 1 86.38 95 ASP A C 1
ATOM 739 O O . ASP A 1 95 ? -17.672 -3.723 6.18 1 86.38 95 ASP A O 1
ATOM 743 N N . THR A 1 96 ? -16.359 -5.074 7.234 1 85.88 96 THR A N 1
ATOM 744 C CA . THR A 1 96 ? -16.203 -4.172 8.367 1 85.88 96 THR A CA 1
ATOM 745 C C . THR A 1 96 ? -15.094 -3.154 8.102 1 85.88 96 THR A C 1
ATOM 747 O O . THR A 1 96 ? -15.078 -2.068 8.688 1 85.88 96 THR A O 1
ATOM 750 N N . GLY A 1 97 ? -14.219 -3.482 7.246 1 87.94 97 GLY A N 1
ATOM 751 C CA . GLY A 1 97 ? -13 -2.746 6.93 1 87.94 97 GLY A CA 1
ATOM 752 C C . GLY A 1 97 ? -11.859 -3.641 6.484 1 87.94 97 GLY A C 1
ATOM 753 O O . GLY A 1 97 ? -11.914 -4.859 6.66 1 87.94 97 GLY A O 1
ATOM 754 N N . GLY A 1 98 ? -10.852 -3.01 5.789 1 89.81 98 GLY A N 1
ATOM 755 C CA . GLY A 1 98 ? -9.672 -3.762 5.391 1 89.81 98 GLY A CA 1
ATOM 756 C C . GLY A 1 98 ? -9.883 -4.574 4.125 1 89.81 98 GLY A C 1
ATOM 757 O O . GLY A 1 98 ? -9.258 -5.621 3.947 1 89.81 98 GLY A O 1
ATOM 758 N N . ASP A 1 99 ? -10.82 -4.188 3.352 1 91.94 99 ASP A N 1
ATOM 759 C CA . ASP A 1 99 ? -11.109 -4.934 2.129 1 91.94 99 ASP A CA 1
ATOM 760 C C . ASP A 1 99 ? -9.898 -4.934 1.194 1 91.94 99 ASP A C 1
ATOM 762 O O . ASP A 1 99 ? -9.703 -5.883 0.429 1 91.94 99 ASP A O 1
ATOM 766 N N . CYS A 1 100 ? -9.047 -3.902 1.271 1 94 100 CYS A N 1
ATOM 767 C CA . CYS A 1 100 ? -7.832 -3.875 0.457 1 94 100 CYS A CA 1
ATOM 768 C C . CYS A 1 100 ? -6.859 -4.965 0.888 1 94 100 CYS A C 1
ATOM 770 O O . CYS A 1 100 ? -6.258 -5.633 0.047 1 94 100 CYS A O 1
ATOM 772 N N . GLU A 1 101 ? -6.73 -5.137 2.258 1 94.62 101 GLU A N 1
ATOM 773 C CA . GLU A 1 101 ? -5.836 -6.164 2.783 1 94.62 101 GLU A CA 1
ATOM 774 C C . GLU A 1 101 ? -6.309 -7.562 2.383 1 94.62 101 GLU A C 1
ATOM 776 O O . GLU A 1 101 ? -5.5 -8.406 1.996 1 94.62 101 GLU A O 1
ATOM 781 N N . CYS A 1 102 ? -7.605 -7.738 2.473 1 94.88 102 CYS A N 1
ATOM 782 C CA . CYS A 1 102 ? -8.18 -9.023 2.086 1 94.88 102 CYS A CA 1
ATOM 783 C C . CYS A 1 102 ? -7.961 -9.297 0.604 1 94.88 102 CYS A C 1
ATOM 785 O O . CYS A 1 102 ? -7.594 -10.406 0.219 1 94.88 102 CYS A O 1
ATOM 787 N N . PHE A 1 103 ? -8.195 -8.305 -0.233 1 97.44 103 PHE A N 1
ATOM 788 C CA . PHE A 1 103 ? -7.953 -8.391 -1.669 1 97.44 103 PHE A CA 1
ATOM 789 C C . PHE A 1 103 ? -6.5 -8.75 -1.951 1 97.44 103 PHE A C 1
ATOM 791 O O . PHE A 1 103 ? -6.219 -9.703 -2.68 1 97.44 103 PHE A O 1
ATOM 798 N N . CYS A 1 104 ? -5.578 -8.016 -1.385 1 97.75 104 CYS A N 1
ATOM 799 C CA . CYS A 1 104 ? -4.156 -8.211 -1.649 1 97.75 104 CYS A CA 1
ATOM 800 C C . CYS A 1 104 ? -3.705 -9.594 -1.199 1 97.75 104 CYS A C 1
ATOM 802 O O . CYS A 1 104 ? -2.898 -10.242 -1.873 1 97.75 104 CYS A O 1
ATOM 804 N N . THR A 1 105 ? -4.191 -10.008 -0.02 1 97 105 THR A N 1
ATOM 805 C CA . THR A 1 105 ? -3.846 -11.336 0.47 1 97 105 THR A CA 1
ATOM 806 C C . THR A 1 105 ? -4.301 -12.414 -0.512 1 97 105 THR A C 1
ATOM 808 O O . THR A 1 105 ? -3.555 -13.344 -0.812 1 97 105 THR A O 1
ATOM 811 N N . ALA A 1 106 ? -5.496 -12.258 -0.985 1 97.5 106 ALA A N 1
ATOM 812 C CA . ALA A 1 106 ? -6.059 -13.258 -1.888 1 97.5 106 ALA A CA 1
ATOM 813 C C . ALA A 1 106 ? -5.27 -13.328 -3.191 1 97.5 106 ALA A C 1
ATOM 815 O O . ALA A 1 106 ? -4.965 -14.414 -3.686 1 97.5 106 ALA A O 1
ATOM 816 N N . VAL A 1 107 ? -4.949 -12.211 -3.801 1 98.31 107 VAL A N 1
ATOM 817 C CA . VAL A 1 107 ? -4.18 -12.195 -5.039 1 98.31 107 VAL A CA 1
ATOM 818 C C . VAL A 1 107 ? -2.777 -12.742 -4.785 1 98.31 107 VAL A C 1
ATOM 820 O O . VAL A 1 107 ? -2.24 -13.492 -5.602 1 98.31 107 VAL A O 1
ATOM 823 N N . LYS A 1 108 ? -2.24 -12.336 -3.68 1 97.12 108 LYS A N 1
ATOM 824 C CA . LYS A 1 108 ? -0.921 -12.836 -3.303 1 97.12 108 LYS A CA 1
ATOM 825 C C . LYS A 1 108 ? -0.909 -14.359 -3.244 1 97.12 108 LYS A C 1
ATOM 827 O O . LYS A 1 108 ? 0.078 -14.992 -3.623 1 97.12 108 LYS A O 1
ATOM 832 N N . ASN A 1 109 ? -1.953 -14.906 -2.75 1 95.88 109 ASN A N 1
ATOM 833 C CA . ASN A 1 109 ? -2.041 -16.359 -2.678 1 95.88 109 ASN A CA 1
ATOM 834 C C . ASN A 1 109 ? -1.943 -17 -4.062 1 95.88 109 ASN A C 1
ATOM 836 O O . ASN A 1 109 ? -1.284 -18.031 -4.234 1 95.88 109 ASN A O 1
ATOM 840 N N . TYR A 1 110 ? -2.586 -16.469 -5.051 1 97.38 110 TYR A N 1
ATOM 841 C CA . TYR A 1 110 ? -2.502 -17 -6.402 1 97.38 110 TYR A CA 1
ATOM 842 C C . TYR A 1 110 ? -1.098 -16.812 -6.973 1 97.38 110 TYR A C 1
ATOM 844 O O . TYR A 1 110 ? -0.547 -17.734 -7.582 1 97.38 110 TYR A O 1
ATOM 852 N N . ALA A 1 111 ? -0.567 -15.625 -6.746 1 96.62 111 ALA A N 1
ATOM 853 C CA . ALA A 1 111 ? 0.791 -15.359 -7.219 1 96.62 111 ALA A CA 1
ATOM 854 C C . ALA A 1 111 ? 1.784 -16.344 -6.598 1 96.62 111 ALA A C 1
ATOM 856 O O . ALA A 1 111 ? 2.729 -16.781 -7.262 1 96.62 111 ALA A O 1
ATOM 857 N N . GLN A 1 112 ? 1.585 -16.625 -5.363 1 93.06 112 GLN A N 1
ATOM 858 C CA . GLN A 1 112 ? 2.455 -17.578 -4.688 1 93.06 112 GLN A CA 1
ATOM 859 C C . GLN A 1 112 ? 2.33 -18.969 -5.312 1 93.06 112 GLN A C 1
ATOM 861 O O . GLN A 1 112 ? 3.334 -19.656 -5.516 1 93.06 112 GLN A O 1
ATOM 866 N N . ALA A 1 113 ? 1.133 -19.359 -5.535 1 94.62 113 ALA A N 1
ATOM 867 C CA . ALA A 1 113 ? 0.918 -20.656 -6.195 1 94.62 113 ALA A CA 1
ATOM 868 C C . ALA A 1 113 ? 1.604 -20.688 -7.559 1 94.62 113 ALA A C 1
ATOM 870 O O . ALA A 1 113 ? 2.203 -21.703 -7.934 1 94.62 113 ALA A O 1
ATOM 871 N N . CYS A 1 114 ? 1.484 -19.594 -8.312 1 95.25 114 CYS A N 1
ATOM 872 C CA . CYS A 1 114 ? 2.16 -19.484 -9.602 1 95.25 114 CYS A CA 1
ATOM 873 C C . CYS A 1 114 ? 3.666 -19.656 -9.438 1 95.25 114 CYS A C 1
ATOM 875 O O . CYS A 1 114 ? 4.293 -20.406 -10.18 1 95.25 114 CYS A O 1
ATOM 877 N N . ALA A 1 115 ? 4.23 -18.969 -8.469 1 91 115 ALA A N 1
ATOM 878 C CA . ALA A 1 115 ? 5.672 -19.031 -8.227 1 91 115 ALA A CA 1
ATOM 879 C C . ALA A 1 115 ? 6.109 -20.453 -7.891 1 91 115 ALA A C 1
ATOM 881 O O . ALA A 1 115 ? 7.152 -20.906 -8.359 1 91 115 ALA A O 1
ATOM 882 N N . GLU A 1 116 ? 5.312 -21.078 -7.098 1 89 116 GLU A N 1
ATOM 883 C CA . GLU A 1 116 ? 5.625 -22.469 -6.719 1 89 116 GLU A CA 1
ATOM 884 C C . GLU A 1 116 ? 5.578 -23.391 -7.93 1 89 116 GLU A C 1
ATOM 886 O O . GLU A 1 116 ? 6.25 -24.422 -7.953 1 89 116 GLU A O 1
ATOM 891 N N . ALA A 1 117 ? 4.828 -23.062 -8.883 1 92.5 117 ALA A N 1
ATOM 892 C CA . ALA A 1 117 ? 4.73 -23.828 -10.117 1 92.5 117 ALA A CA 1
ATOM 893 C C . ALA A 1 117 ? 5.766 -23.359 -11.141 1 92.5 117 ALA A C 1
ATOM 895 O O . ALA A 1 117 ? 5.758 -23.812 -12.289 1 92.5 117 ALA A O 1
ATOM 896 N N . GLY A 1 118 ? 6.609 -22.375 -10.711 1 89.5 118 GLY A N 1
ATOM 897 C CA . GLY A 1 118 ? 7.738 -21.984 -11.547 1 89.5 118 GLY A CA 1
ATOM 898 C C . GLY A 1 118 ? 7.469 -20.75 -12.367 1 89.5 118 GLY A C 1
ATOM 899 O O . GLY A 1 118 ? 8.258 -20.406 -13.25 1 89.5 118 GLY A O 1
ATOM 900 N N . VAL A 1 119 ? 6.348 -20.109 -12.164 1 93.38 119 VAL A N 1
ATOM 901 C CA . VAL A 1 119 ? 6.008 -18.891 -12.891 1 93.38 119 VAL A CA 1
ATOM 902 C C . VAL A 1 119 ? 5.891 -17.719 -11.922 1 93.38 119 VAL A C 1
ATOM 904 O O . VAL A 1 119 ? 4.953 -17.656 -11.125 1 93.38 119 VAL A O 1
ATOM 907 N N . CYS A 1 120 ? 6.801 -16.75 -12.023 1 92.19 120 CYS A N 1
ATOM 908 C CA . CYS A 1 120 ? 6.742 -15.562 -11.195 1 92.19 120 CYS A CA 1
ATOM 909 C C . CYS A 1 120 ? 6.039 -14.422 -11.93 1 92.19 120 CYS A C 1
ATOM 911 O O . CYS A 1 120 ? 6.32 -14.172 -13.102 1 92.19 120 CYS A O 1
ATOM 913 N N . VAL A 1 121 ? 5.164 -13.828 -11.234 1 94.56 121 VAL A N 1
ATOM 914 C CA . VAL A 1 121 ? 4.383 -12.766 -11.852 1 94.56 121 VAL A CA 1
ATOM 915 C C . VAL A 1 121 ? 4.578 -11.461 -11.086 1 94.56 121 VAL A C 1
ATOM 917 O O . VAL A 1 121 ? 4.391 -11.414 -9.867 1 94.56 121 VAL A O 1
ATOM 920 N N . ALA A 1 122 ? 5.031 -10.414 -11.766 1 94.5 122 ALA A N 1
ATOM 921 C CA . ALA A 1 122 ? 5.117 -9.07 -11.188 1 94.5 122 ALA A CA 1
ATOM 922 C C . ALA A 1 122 ? 3.764 -8.367 -11.242 1 94.5 122 ALA A C 1
ATOM 924 O O . ALA A 1 122 ? 3.539 -7.504 -12.094 1 94.5 122 ALA A O 1
ATOM 925 N N . TRP A 1 123 ? 2.955 -8.633 -10.297 1 97.12 123 TRP A N 1
ATOM 926 C CA . TRP A 1 123 ? 1.555 -8.234 -10.383 1 97.12 123 TRP A CA 1
ATOM 927 C C . TRP A 1 123 ? 1.305 -6.953 -9.586 1 97.12 123 TRP A C 1
ATOM 929 O O . TRP A 1 123 ? 0.283 -6.289 -9.781 1 97.12 123 TRP A O 1
ATOM 939 N N . ARG A 1 124 ? 2.18 -6.562 -8.719 1 97.31 124 ARG A N 1
ATOM 940 C CA . ARG A 1 124 ? 1.975 -5.395 -7.867 1 97.31 124 ARG A CA 1
ATOM 941 C C . ARG A 1 124 ? 2.385 -4.113 -8.586 1 97.31 124 ARG A C 1
ATOM 943 O O . ARG A 1 124 ? 3.363 -4.102 -9.336 1 97.31 124 ARG A O 1
ATOM 950 N N . THR A 1 125 ? 1.65 -3.037 -8.305 1 96.19 125 THR A N 1
ATOM 951 C CA . THR A 1 125 ? 1.931 -1.673 -8.734 1 96.19 125 THR A CA 1
ATOM 952 C C . THR A 1 125 ? 1.702 -0.687 -7.598 1 96.19 125 THR A C 1
ATOM 954 O O . THR A 1 125 ? 1.171 -1.056 -6.547 1 96.19 125 THR A O 1
ATOM 957 N N . PRO A 1 126 ? 2.154 0.505 -7.75 1 94.62 126 PRO A N 1
ATOM 958 C CA . PRO A 1 126 ? 1.878 1.491 -6.703 1 94.62 126 PRO A CA 1
ATOM 959 C C . PRO A 1 126 ? 0.388 1.613 -6.387 1 94.62 126 PRO A C 1
ATOM 961 O O . PRO A 1 126 ? 0.018 1.957 -5.262 1 94.62 126 PRO A O 1
ATOM 964 N N . GLU A 1 127 ? -0.502 1.222 -7.328 1 94.12 127 GLU A N 1
ATOM 965 C CA . GLU A 1 127 ? -1.944 1.34 -7.137 1 94.12 127 GLU A CA 1
ATOM 966 C C . GLU A 1 127 ? -2.557 0.008 -6.715 1 94.12 127 GLU A C 1
ATOM 968 O O . GLU A 1 127 ? -3.701 -0.039 -6.262 1 94.12 127 GLU A O 1
ATOM 973 N N . ILE A 1 128 ? -1.811 -1.011 -6.918 1 96.94 128 ILE A N 1
ATOM 974 C CA . ILE A 1 128 ? -2.326 -2.344 -6.625 1 96.94 128 ILE A CA 1
ATOM 975 C C . ILE A 1 128 ? -1.416 -3.041 -5.621 1 96.94 128 ILE A C 1
ATOM 977 O O . ILE A 1 128 ? -0.35 -3.545 -5.98 1 96.94 128 ILE A O 1
ATOM 981 N N . CYS A 1 129 ? -1.917 -3.084 -4.43 1 97.31 129 CYS A N 1
ATOM 982 C CA . CYS A 1 129 ? -1.247 -3.803 -3.352 1 97.31 129 CYS A CA 1
ATOM 983 C C . CYS A 1 129 ? 0.22 -3.402 -3.256 1 97.31 129 CYS A C 1
ATOM 985 O O . CYS A 1 129 ? 1.107 -4.25 -3.357 1 97.31 129 CYS A O 1
ATOM 987 N N . PRO A 1 130 ? 0.475 -2.156 -3.031 1 97.06 130 PRO A N 1
ATOM 988 C CA . PRO A 1 130 ? 1.856 -1.671 -2.992 1 97.06 130 PRO A CA 1
ATOM 989 C C . PRO A 1 130 ? 2.674 -2.307 -1.869 1 97.06 130 PRO A C 1
ATOM 991 O O . PRO A 1 130 ? 2.117 -2.699 -0.841 1 97.06 130 PRO A O 1
ATOM 994 N N . VAL A 1 131 ? 3.979 -2.424 -2.082 1 96.44 131 VAL A N 1
ATOM 995 C CA . VAL A 1 131 ? 4.941 -2.898 -1.096 1 96.44 131 VAL A CA 1
ATOM 996 C C . VAL A 1 131 ? 5.961 -1.802 -0.799 1 96.44 131 VAL A C 1
ATOM 998 O O . VAL A 1 131 ? 6.547 -1.225 -1.718 1 96.44 131 VAL A O 1
ATOM 1001 N N . PHE A 1 132 ? 6.145 -1.547 0.426 1 96.12 132 PHE A N 1
ATOM 1002 C CA . PHE A 1 132 ? 6.949 -0.408 0.856 1 96.12 132 PHE A CA 1
ATOM 1003 C C . PHE A 1 132 ? 8.266 -0.872 1.457 1 96.12 132 PHE A C 1
ATOM 1005 O O . PHE A 1 132 ? 8.5 -0.71 2.656 1 96.12 132 PHE A O 1
ATOM 1012 N N . CYS A 1 133 ? 9.188 -1.196 0.624 1 93.75 133 CYS A N 1
ATOM 1013 C CA . CYS A 1 133 ? 10.453 -1.763 1.088 1 93.75 133 CYS A CA 1
ATOM 1014 C C . CYS A 1 133 ? 11.438 -0.663 1.471 1 93.75 133 CYS A C 1
ATOM 1016 O O . CYS A 1 133 ? 12.344 -0.891 2.268 1 93.75 133 CYS A O 1
ATOM 1018 N N . ASP A 1 134 ? 11.258 0.492 0.909 1 91.25 134 ASP A N 1
ATOM 1019 C CA . ASP A 1 134 ? 12.109 1.633 1.242 1 91.25 134 ASP A CA 1
ATOM 1020 C C . ASP A 1 134 ? 12.078 1.921 2.742 1 91.25 134 ASP A C 1
ATOM 1022 O O . ASP A 1 134 ? 12.992 2.541 3.279 1 91.25 134 ASP A O 1
ATOM 1026 N N . TYR A 1 135 ? 11.047 1.55 3.314 1 92.19 135 TYR A N 1
ATOM 1027 C CA . TYR A 1 135 ? 10.828 1.788 4.738 1 92.19 135 TYR A CA 1
ATOM 1028 C C . TYR A 1 135 ? 11.977 1.219 5.562 1 92.19 135 TYR A C 1
ATOM 1030 O O . TYR A 1 135 ? 12.32 1.76 6.617 1 92.19 135 TYR A O 1
ATOM 1038 N N . TYR A 1 136 ? 12.602 0.2 5.055 1 90.12 136 TYR A N 1
ATOM 1039 C CA . TYR A 1 136 ? 13.578 -0.542 5.844 1 90.12 136 TYR A CA 1
ATOM 1040 C C . TYR A 1 136 ? 14.984 -0.015 5.602 1 90.12 136 TYR A C 1
ATOM 1042 O O . TYR A 1 136 ? 15.938 -0.436 6.266 1 90.12 136 TYR A O 1
ATOM 1050 N N . ASN A 1 137 ? 15.062 0.874 4.711 1 87.94 137 ASN A N 1
ATOM 1051 C CA . ASN A 1 137 ? 16.391 1.392 4.379 1 87.94 137 ASN A CA 1
ATOM 1052 C C . ASN A 1 137 ? 16.922 2.303 5.477 1 87.94 137 ASN A C 1
ATOM 1054 O O . ASN A 1 137 ? 16.203 3.172 5.977 1 87.94 137 ASN A O 1
ATOM 1058 N N . LYS A 1 138 ? 18.156 2.092 5.816 1 82.81 138 LYS A N 1
ATOM 1059 C CA . LYS A 1 138 ? 18.922 2.959 6.711 1 82.81 138 LYS A CA 1
ATOM 1060 C C . LYS A 1 138 ? 20.266 3.354 6.09 1 82.81 138 LYS A C 1
ATOM 1062 O O . LYS A 1 138 ? 20.812 2.611 5.277 1 82.81 138 LYS A O 1
ATOM 1067 N N . PRO A 1 139 ? 20.641 4.582 6.449 1 75.25 139 PRO A N 1
ATOM 1068 C CA . PRO A 1 139 ? 21.938 4.98 5.887 1 75.25 139 PRO A CA 1
ATOM 1069 C C . PRO A 1 139 ? 23.047 3.975 6.184 1 75.25 139 PRO A C 1
ATOM 1071 O O . PRO A 1 139 ? 23.203 3.533 7.324 1 75.25 139 PRO A O 1
ATOM 1074 N N . GLY A 1 140 ? 23.875 3.67 5.098 1 72.62 140 GLY A N 1
ATOM 1075 C CA . GLY A 1 140 ? 25.047 2.832 5.27 1 72.62 140 GLY A CA 1
ATOM 1076 C C . GLY A 1 140 ? 24.719 1.362 5.438 1 72.62 140 GLY A C 1
ATOM 1077 O O . GLY A 1 140 ? 25.594 0.552 5.742 1 72.62 140 GLY A O 1
ATOM 1078 N N . GLU A 1 141 ? 23.469 1.088 5.316 1 78.94 141 GLU A N 1
ATOM 1079 C CA . GLU A 1 141 ? 23.047 -0.299 5.492 1 78.94 141 GLU A CA 1
ATOM 1080 C C . GLU A 1 141 ? 22.562 -0.894 4.176 1 78.94 141 GLU A C 1
ATOM 1082 O O . GLU A 1 141 ? 22.766 -0.313 3.107 1 78.94 141 GLU A O 1
ATOM 1087 N N . CYS A 1 142 ? 22.188 -2.068 4.266 1 79.81 142 CYS A N 1
ATOM 1088 C CA . CYS A 1 142 ? 21.641 -2.746 3.098 1 79.81 142 CYS A CA 1
ATOM 1089 C C . CYS A 1 142 ? 20.484 -1.955 2.498 1 79.81 142 CYS A C 1
ATOM 1091 O O . CYS A 1 142 ? 19.797 -1.208 3.207 1 79.81 142 CYS A O 1
ATOM 1093 N N . THR A 1 143 ? 20.406 -2.057 1.181 1 84.06 143 THR A N 1
ATOM 1094 C CA . THR A 1 143 ? 19.266 -1.476 0.485 1 84.06 143 THR A CA 1
ATOM 1095 C C . THR A 1 143 ? 18.188 -2.527 0.246 1 84.06 143 THR A C 1
ATOM 1097 O O . THR A 1 143 ? 18.469 -3.604 -0.285 1 84.06 143 THR A O 1
ATOM 1100 N N . TRP A 1 144 ? 17.031 -2.146 0.663 1 87.31 144 TRP A N 1
ATOM 1101 C CA . TRP A 1 144 ? 15.914 -3.084 0.565 1 87.31 144 TRP A CA 1
ATOM 1102 C C . TRP A 1 144 ? 15.125 -2.861 -0.72 1 87.31 144 TRP A C 1
ATOM 1104 O O . TRP A 1 144 ? 14.977 -1.725 -1.173 1 87.31 144 TRP A O 1
ATOM 1114 N N . HIS A 1 145 ? 14.656 -3.98 -1.312 1 88.75 145 HIS A N 1
ATOM 1115 C CA . HIS A 1 145 ? 13.875 -3.912 -2.545 1 88.75 145 HIS A CA 1
ATOM 1116 C C . HIS A 1 145 ? 12.852 -5.039 -2.611 1 88.75 145 HIS A C 1
ATOM 1118 O O . HIS A 1 145 ? 13.008 -6.062 -1.942 1 88.75 145 HIS A O 1
ATOM 1124 N N . TYR A 1 146 ? 11.898 -4.828 -3.406 1 91.38 146 TYR A N 1
ATOM 1125 C CA . TYR A 1 146 ? 10.859 -5.824 -3.621 1 91.38 146 TYR A CA 1
ATOM 1126 C C . TYR A 1 146 ? 11.312 -6.879 -4.625 1 91.38 146 TYR A C 1
ATOM 1128 O O . TYR A 1 146 ? 11.898 -6.551 -5.66 1 91.38 146 TYR A O 1
ATOM 1136 N N . GLU A 1 147 ? 11.148 -8.109 -4.191 1 88.62 147 GLU A N 1
ATOM 1137 C CA . GLU A 1 147 ? 11.383 -9.25 -5.074 1 88.62 147 GLU A CA 1
ATOM 1138 C C . GLU A 1 147 ? 10.125 -10.102 -5.207 1 88.62 147 GLU A C 1
ATOM 1140 O O . GLU A 1 147 ? 9.633 -10.656 -4.219 1 88.62 147 GLU A O 1
ATOM 1145 N N . TYR A 1 148 ? 9.586 -10.148 -6.445 1 90.19 148 TYR A N 1
ATOM 1146 C CA . TYR A 1 148 ? 8.383 -10.945 -6.664 1 90.19 148 TYR A CA 1
ATOM 1147 C C . TYR A 1 148 ? 8.734 -12.383 -7.016 1 90.19 148 TYR A C 1
ATOM 1149 O O . TYR A 1 148 ? 7.875 -13.266 -6.988 1 90.19 148 TYR A O 1
ATOM 1157 N N . CYS A 1 149 ? 9.922 -12.625 -7.445 1 84.94 149 CYS A N 1
ATOM 1158 C CA . CYS A 1 149 ? 10.422 -13.961 -7.746 1 84.94 149 CYS A CA 1
ATOM 1159 C C . CYS A 1 149 ? 11.672 -14.273 -6.934 1 84.94 149 CYS A C 1
ATOM 1161 O O . CYS A 1 149 ? 12.781 -14.297 -7.477 1 84.94 149 CYS A O 1
ATOM 1163 N N . PRO A 1 150 ? 11.555 -14.414 -5.727 1 68.38 150 PRO A N 1
ATOM 1164 C CA . PRO A 1 150 ? 12.812 -14.586 -5.008 1 68.38 150 PRO A CA 1
ATOM 1165 C C . PRO A 1 150 ? 13.453 -15.953 -5.262 1 68.38 150 PRO A C 1
ATOM 1167 O O . PRO A 1 150 ? 14.547 -16.234 -4.762 1 68.38 150 PRO A O 1
ATOM 1170 N N . HIS A 1 151 ? 13.367 -16.531 -6.484 1 61.72 151 HIS A N 1
ATOM 1171 C CA . HIS A 1 151 ? 14.086 -17.766 -6.734 1 61.72 151 HIS A CA 1
ATOM 1172 C C . HIS A 1 151 ? 15.594 -17.547 -6.727 1 61.72 151 HIS A C 1
ATOM 1174 O O . HIS A 1 151 ? 16.094 -16.609 -7.348 1 61.72 151 HIS A O 1
ATOM 1180 N N . HIS A 1 152 ? 16.359 -17.688 -5.598 1 58.34 152 HIS A N 1
ATOM 1181 C CA . HIS A 1 152 ? 17.812 -17.719 -5.477 1 58.34 152 HIS A CA 1
ATOM 1182 C C . HIS A 1 152 ? 18.297 -16.75 -4.398 1 58.34 152 HIS A C 1
ATOM 1184 O O . HIS A 1 152 ? 19.5 -16.547 -4.234 1 58.34 152 HIS A O 1
ATOM 1190 N N . THR A 1 153 ? 17.203 -16.125 -4.043 1 56.53 153 THR A N 1
ATOM 1191 C CA . THR A 1 153 ? 17.672 -15.297 -2.93 1 56.53 153 THR A CA 1
ATOM 1192 C C . THR A 1 153 ? 17.828 -16.141 -1.667 1 56.53 153 THR A C 1
ATOM 1194 O O . THR A 1 153 ? 16.922 -16.891 -1.296 1 56.53 153 THR A O 1
ATOM 1197 N N . PHE A 1 154 ? 19.141 -16.328 -1.335 1 55.25 154 PHE A N 1
ATOM 1198 C CA . PHE A 1 154 ? 19.469 -17.078 -0.125 1 55.25 154 PHE A CA 1
ATOM 1199 C C . PHE A 1 154 ? 19.094 -16.281 1.119 1 55.25 154 PHE A C 1
ATOM 1201 O O . PHE A 1 154 ? 19.375 -15.078 1.202 1 55.25 154 PHE A O 1
ATOM 1208 N N . CYS A 1 155 ? 18 -16.734 1.656 1 54.94 155 CYS A N 1
ATOM 1209 C CA . CYS A 1 155 ? 17.766 -16.234 3.004 1 54.94 155 CYS A CA 1
ATOM 1210 C C . CYS A 1 155 ? 18.562 -17.031 4.031 1 54.94 155 CYS A C 1
ATOM 1212 O O . CYS A 1 155 ? 18.875 -18.188 3.803 1 54.94 155 CYS A O 1
ATOM 1214 N N . ARG A 1 156 ? 19.375 -16.266 4.844 1 54.81 156 ARG A N 1
ATOM 1215 C CA . ARG A 1 156 ? 20.141 -16.938 5.887 1 54.81 156 ARG A CA 1
ATOM 1216 C C . ARG A 1 156 ? 19.391 -16.922 7.211 1 54.81 156 ARG A C 1
ATOM 1218 O O . ARG A 1 156 ? 18.781 -15.914 7.578 1 54.81 156 ARG A O 1
ATOM 1225 N N . THR A 1 157 ? 18.859 -18 7.613 1 55.09 157 THR A N 1
ATOM 1226 C CA . THR A 1 157 ? 18.375 -18.109 8.984 1 55.09 157 THR A CA 1
ATOM 1227 C C . THR A 1 157 ? 19.484 -18.594 9.914 1 55.09 157 THR A C 1
ATOM 1229 O O . THR A 1 157 ? 20.125 -19.609 9.633 1 55.09 157 THR A O 1
ATOM 1232 N N . CYS A 1 158 ? 19.938 -17.562 10.703 1 54.91 158 CYS A N 1
ATOM 1233 C CA . CYS A 1 158 ? 20.984 -17.938 11.641 1 54.91 158 CYS A CA 1
ATOM 1234 C C . CYS A 1 158 ? 20.391 -18.359 12.984 1 54.91 158 CYS A C 1
ATOM 1236 O O . CYS A 1 158 ? 19.422 -17.75 13.445 1 54.91 158 CYS A O 1
ATOM 1238 N N . LYS A 1 159 ? 20.5 -19.594 13.227 1 50.94 159 LYS A N 1
ATOM 1239 C CA . LYS A 1 159 ? 20.094 -20.047 14.562 1 50.94 159 LYS A CA 1
ATOM 1240 C C . LYS A 1 159 ? 21 -19.453 15.633 1 50.94 159 LYS A C 1
ATOM 1242 O O . LYS A 1 159 ? 22.219 -19.375 15.445 1 50.94 159 LYS A O 1
ATOM 1247 N N . TYR A 1 160 ? 20.344 -18.594 16.5 1 48.84 160 TYR A N 1
ATOM 1248 C CA . TYR A 1 160 ? 21 -17.844 17.562 1 48.84 160 TYR A CA 1
ATOM 1249 C C . TYR A 1 160 ? 22.203 -18.625 18.109 1 48.84 160 TYR A C 1
ATOM 1251 O O . TYR A 1 160 ? 23.281 -18.062 18.297 1 48.84 160 TYR A O 1
ATOM 1259 N N . THR A 1 161 ? 21.922 -19.766 18.453 1 50.91 161 THR A N 1
ATOM 1260 C CA . THR A 1 161 ? 22.875 -20.406 19.359 1 50.91 161 THR A CA 1
ATOM 1261 C C . THR A 1 161 ? 24.094 -20.891 18.594 1 50.91 161 THR A C 1
ATOM 1263 O O . THR A 1 161 ? 25.188 -20.984 19.172 1 50.91 161 THR A O 1
ATOM 1266 N N . GLU A 1 162 ? 23.984 -21.266 17.422 1 52.78 162 GLU A N 1
ATOM 1267 C CA . GLU A 1 162 ? 25.125 -22.031 16.938 1 52.78 162 GLU A CA 1
ATOM 1268 C C . GLU A 1 162 ? 25.812 -21.328 15.766 1 52.78 162 GLU A C 1
ATOM 1270 O O . GLU A 1 162 ? 26.922 -21.672 15.391 1 52.78 162 GLU A O 1
ATOM 1275 N N . GLY A 1 163 ? 25.469 -20.109 15.531 1 52.41 163 GLY A N 1
ATOM 1276 C CA . GLY A 1 163 ? 26.156 -19.406 14.469 1 52.41 163 GLY A CA 1
ATOM 1277 C C . GLY A 1 163 ? 25.938 -20.016 13.102 1 52.41 163 GLY A C 1
ATOM 1278 O O . GLY A 1 163 ? 26.516 -19.578 12.109 1 52.41 163 GLY A O 1
ATOM 1279 N N . ASN A 1 164 ? 25.359 -21.188 13.023 1 54.88 164 ASN A N 1
ATOM 1280 C CA . ASN A 1 164 ? 25.156 -21.859 11.742 1 54.88 164 ASN A CA 1
ATOM 1281 C C . ASN A 1 164 ? 23.984 -21.25 10.969 1 54.88 164 ASN A C 1
ATOM 1283 O O . ASN A 1 164 ? 22.859 -21.188 11.469 1 54.88 164 ASN A O 1
ATOM 1287 N N . CYS A 1 165 ? 24.375 -20.562 10.008 1 56.47 165 CYS A N 1
ATOM 1288 C CA . CYS A 1 165 ? 23.359 -19.938 9.148 1 56.47 165 CYS A CA 1
ATOM 1289 C C . CYS A 1 165 ? 23.062 -20.828 7.945 1 56.47 165 CYS A C 1
ATOM 1291 O O . CYS A 1 165 ? 23.969 -21.391 7.344 1 56.47 165 CYS A O 1
ATOM 1293 N N . THR A 1 166 ? 21.859 -21.359 7.91 1 60.03 166 THR A N 1
ATOM 1294 C CA . THR A 1 166 ? 21.422 -22.109 6.738 1 60.03 166 THR A CA 1
ATOM 1295 C C . THR A 1 166 ? 20.781 -21.172 5.715 1 60.03 166 THR A C 1
ATOM 1297 O O . THR A 1 166 ? 20.047 -20.266 6.078 1 60.03 166 THR A O 1
ATOM 1300 N N . LYS A 1 167 ? 21.375 -21.297 4.559 1 60.66 167 LYS A N 1
ATOM 1301 C CA . LYS A 1 167 ? 20.812 -20.562 3.432 1 60.66 167 LYS A CA 1
ATOM 1302 C C . LYS A 1 167 ? 19.625 -21.297 2.826 1 60.66 167 LYS A C 1
ATOM 1304 O O . LYS A 1 167 ? 19.641 -22.516 2.689 1 60.66 167 LYS A O 1
ATOM 1309 N N . PHE A 1 168 ? 18.516 -20.672 2.936 1 62.84 168 PHE A N 1
ATOM 1310 C CA . PHE A 1 168 ? 17.391 -21.281 2.223 1 62.84 168 PHE A CA 1
ATOM 1311 C C . PHE A 1 168 ? 16.844 -20.328 1.157 1 62.84 168 PHE A C 1
ATOM 1313 O O . PHE A 1 168 ? 17.016 -19.125 1.262 1 62.84 168 PHE A O 1
ATOM 1320 N N . ILE A 1 169 ? 16.391 -21.047 0.099 1 62.09 169 ILE A N 1
ATOM 1321 C CA . ILE A 1 169 ? 15.789 -20.312 -1.008 1 62.09 169 ILE A CA 1
ATOM 1322 C C . ILE A 1 169 ? 14.328 -20.016 -0.69 1 62.09 169 ILE A C 1
ATOM 1324 O O . ILE A 1 169 ? 13.578 -20.906 -0.286 1 62.09 169 ILE A O 1
ATOM 1328 N N . SER A 1 170 ? 14.102 -18.766 -0.603 1 64.5 170 SER A N 1
ATOM 1329 C CA . SER A 1 170 ? 12.703 -18.375 -0.426 1 64.5 170 SER A CA 1
ATOM 1330 C C . SER A 1 170 ? 12.016 -18.172 -1.77 1 64.5 170 SER A C 1
ATOM 1332 O O . SER A 1 170 ? 12.617 -17.656 -2.713 1 64.5 170 SER A O 1
ATOM 1334 N N . SER A 1 171 ? 10.805 -18.75 -1.88 1 71.69 171 SER A N 1
ATOM 1335 C CA . SER A 1 171 ? 9.977 -18.484 -3.053 1 71.69 171 SER A CA 1
ATOM 1336 C C . SER A 1 171 ? 8.891 -17.469 -2.746 1 71.69 171 SER A C 1
ATOM 1338 O O . SER A 1 171 ? 8.008 -17.219 -3.574 1 71.69 171 SER A O 1
ATOM 1340 N N . LEU A 1 172 ? 9 -16.812 -1.657 1 78.56 172 LEU A N 1
ATOM 1341 C CA . LEU A 1 172 ? 7.98 -15.859 -1.249 1 78.56 172 LEU A CA 1
ATOM 1342 C C . LEU A 1 172 ? 8.328 -14.453 -1.739 1 78.56 172 LEU A C 1
ATOM 1344 O O . LEU A 1 172 ? 9.477 -14.016 -1.633 1 78.56 172 LEU A O 1
ATOM 1348 N N . GLU A 1 173 ? 7.336 -13.906 -2.363 1 89 173 GLU A N 1
ATOM 1349 C CA . GLU A 1 173 ? 7.555 -12.5 -2.695 1 89 173 GLU A CA 1
ATOM 1350 C C . GLU A 1 173 ? 7.703 -11.648 -1.437 1 89 173 GLU A C 1
ATOM 1352 O O . GLU A 1 173 ? 7.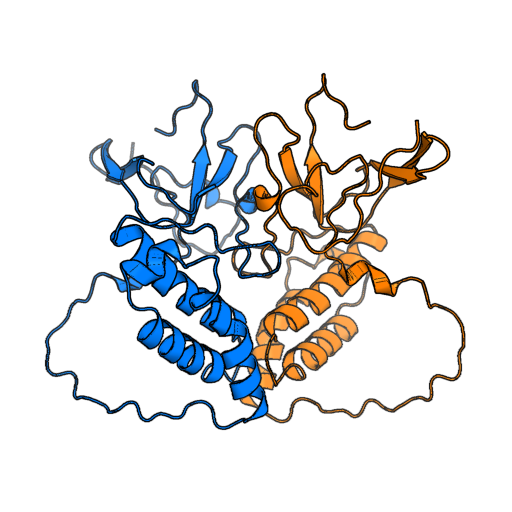145 -11.984 -0.389 1 89 173 GLU A O 1
ATOM 1357 N N . GLY A 1 174 ? 8.43 -10.516 -1.52 1 89.19 174 GLY A N 1
ATOM 1358 C CA . GLY A 1 174 ? 8.625 -9.641 -0.375 1 89.19 174 GLY A CA 1
ATOM 1359 C C . GLY A 1 174 ? 9.812 -8.711 -0.53 1 89.19 174 GLY A C 1
ATOM 1360 O O . GLY A 1 174 ? 10.289 -8.484 -1.644 1 89.19 174 GLY A O 1
ATOM 1361 N N . CYS A 1 175 ? 10.109 -8.055 0.55 1 89.81 175 CYS A N 1
ATOM 1362 C CA . CYS A 1 175 ? 11.242 -7.145 0.598 1 89.81 175 CYS A CA 1
ATOM 1363 C C . CYS A 1 175 ? 12.516 -7.875 1.021 1 89.81 175 CYS A C 1
ATOM 1365 O O . CYS A 1 175 ? 12.523 -8.578 2.033 1 89.81 175 CYS A O 1
ATOM 1367 N N . TYR A 1 176 ? 13.523 -7.691 0.219 1 84.31 176 TYR A N 1
ATOM 1368 C CA . TYR A 1 176 ? 14.805 -8.344 0.469 1 84.31 176 TYR A CA 1
ATOM 1369 C C . TYR A 1 176 ? 15.945 -7.34 0.439 1 84.31 176 TYR A C 1
ATOM 1371 O O . TYR A 1 176 ? 15.93 -6.395 -0.353 1 84.31 176 TYR A O 1
ATOM 1379 N N . PRO A 1 177 ? 16.906 -7.531 1.281 1 82.19 177 PRO A N 1
ATOM 1380 C CA . PRO A 1 177 ? 18.047 -6.609 1.305 1 82.19 177 PRO A CA 1
ATOM 1381 C C . PRO A 1 177 ? 19.109 -6.953 0.258 1 82.19 177 PRO A C 1
ATOM 1383 O O . PRO A 1 177 ? 19.312 -8.133 -0.05 1 82.19 177 PRO A O 1
ATOM 1386 N N . LYS A 1 178 ? 19.625 -6.016 -0.343 1 79.19 178 LYS A N 1
ATOM 1387 C CA . LYS A 1 178 ? 20.875 -6.09 -1.087 1 79.19 178 LYS A CA 1
ATOM 1388 C C . LYS A 1 178 ? 21.984 -5.348 -0.358 1 79.19 178 LYS A C 1
ATOM 1390 O O . LYS A 1 178 ? 21.906 -4.133 -0.171 1 79.19 178 LYS A O 1
ATOM 1395 N N . CYS A 1 179 ? 22.969 -6.129 0.09 1 76.69 179 CYS A N 1
ATOM 1396 C CA . CYS A 1 179 ? 24 -5.535 0.923 1 76.69 179 CYS A CA 1
ATOM 1397 C C . CYS A 1 179 ? 25.281 -5.305 0.123 1 76.69 179 CYS A C 1
ATOM 1399 O O . CYS A 1 179 ? 25.578 -6.051 -0.815 1 76.69 179 CYS A O 1
ATOM 1401 N N . PRO A 1 180 ? 25.875 -4.188 0.588 1 71.19 180 PRO A N 1
ATOM 1402 C CA . PRO A 1 180 ? 27.172 -3.961 -0.053 1 71.19 180 PRO A CA 1
ATOM 1403 C C . PRO A 1 180 ? 28.125 -5.133 0.131 1 71.19 180 PRO A C 1
ATOM 1405 O O . PRO A 1 180 ? 28.016 -5.887 1.1 1 71.19 180 PRO A O 1
ATOM 1408 N N . GLU A 1 181 ? 29 -5.348 -1.006 1 63.16 181 GLU A N 1
ATOM 1409 C CA . GLU A 1 181 ? 29.938 -6.457 -1.02 1 63.16 181 GLU A CA 1
ATOM 1410 C C . GLU A 1 181 ? 30.781 -6.488 0.257 1 63.16 181 GLU A C 1
ATOM 1412 O O . GLU A 1 181 ? 31.109 -7.562 0.758 1 63.16 181 GLU A O 1
ATOM 1417 N N . ASP A 1 182 ? 31.25 -5.441 0.693 1 58.75 182 ASP A N 1
ATOM 1418 C CA . ASP A 1 182 ? 32.188 -5.402 1.821 1 58.75 182 ASP A CA 1
ATOM 1419 C C . ASP A 1 182 ? 31.438 -5.645 3.141 1 58.75 182 ASP A C 1
ATOM 1421 O O . ASP A 1 182 ? 32.062 -5.859 4.176 1 58.75 182 ASP A O 1
ATOM 1425 N N . LYS A 1 183 ? 30.203 -5.48 3.229 1 51 183 LYS A N 1
ATOM 1426 C CA . LYS A 1 183 ? 29.453 -5.75 4.457 1 51 183 LYS A CA 1
ATOM 1427 C C . LYS A 1 183 ? 28.375 -6.805 4.227 1 51 183 LYS A C 1
ATOM 1429 O O . LYS A 1 183 ? 27.188 -6.484 4.191 1 51 183 LYS A O 1
ATOM 1434 N N . PRO A 1 184 ? 28.828 -8.023 3.904 1 43.72 184 PRO A N 1
ATOM 1435 C CA . PRO A 1 184 ? 27.844 -9.07 3.635 1 43.72 184 PRO A CA 1
ATOM 1436 C C . PRO A 1 184 ? 26.969 -9.383 4.848 1 43.72 184 PRO A C 1
ATOM 1438 O O . PRO A 1 184 ? 27.391 -9.18 5.988 1 43.72 184 PRO A O 1
ATOM 1441 N N . ILE A 1 185 ? 25.688 -9.25 4.734 1 46.97 185 ILE A N 1
ATOM 1442 C CA . ILE A 1 185 ? 24.734 -9.656 5.762 1 46.97 185 ILE A CA 1
ATOM 1443 C C . ILE A 1 185 ? 25.188 -10.969 6.395 1 46.97 185 ILE A C 1
ATOM 1445 O O . ILE A 1 185 ? 25.344 -11.977 5.703 1 46.97 185 ILE A O 1
ATOM 1449 N N . PHE A 1 186 ? 26.156 -10.789 7.43 1 38.03 186 PHE A N 1
ATOM 1450 C CA . PHE A 1 186 ? 26.422 -11.969 8.242 1 38.03 186 PHE A CA 1
ATOM 1451 C C . PHE A 1 186 ? 25.328 -12.172 9.281 1 38.03 186 PHE A C 1
ATOM 1453 O O . PHE A 1 186 ? 24.734 -11.203 9.75 1 38.03 186 PHE A O 1
ATOM 1460 N N . VAL B 1 1 ? 14.117 20.094 -31.828 1 17.03 1 VAL B N 1
ATOM 1461 C CA . VAL B 1 1 ? 13.758 18.688 -31.922 1 17.03 1 VAL B CA 1
ATOM 1462 C C . VAL B 1 1 ? 12.789 18.328 -30.797 1 17.03 1 VAL B C 1
ATOM 1464 O O . VAL B 1 1 ? 12.977 18.734 -29.656 1 17.03 1 VAL B O 1
ATOM 1467 N N . CYS B 1 2 ? 11.477 18.281 -30.938 1 17.22 2 CYS B N 1
ATOM 1468 C CA . CYS B 1 2 ? 10.18 18.453 -30.297 1 17.22 2 CYS B CA 1
ATOM 1469 C C . CYS B 1 2 ? 9.844 17.25 -29.406 1 17.22 2 CYS B C 1
ATOM 1471 O O . CYS B 1 2 ? 9.852 16.109 -29.859 1 17.22 2 CYS B O 1
ATOM 1473 N N . GLY B 1 3 ? 10.32 17.25 -28.219 1 20.95 3 GLY B N 1
ATOM 1474 C CA . GLY B 1 3 ? 10.539 16.172 -27.266 1 20.95 3 GLY B CA 1
ATOM 1475 C C . GLY B 1 3 ? 9.289 15.359 -27 1 20.95 3 GLY B C 1
ATOM 1476 O O . GLY B 1 3 ? 8.219 15.922 -26.734 1 20.95 3 GLY B O 1
ATOM 1477 N N . GLN B 1 4 ? 9.109 14.305 -27.797 1 21.27 4 GLN B N 1
ATOM 1478 C CA . GLN B 1 4 ? 7.93 13.477 -28.047 1 21.27 4 GLN B CA 1
ATOM 1479 C C . GLN B 1 4 ? 7.297 13.016 -26.75 1 21.27 4 GLN B C 1
ATOM 1481 O O . GLN B 1 4 ? 7.957 12.383 -25.922 1 21.27 4 GLN B O 1
ATOM 1486 N N . CYS B 1 5 ? 6.477 13.742 -26.125 1 24.66 5 CYS B N 1
ATOM 1487 C CA . CYS B 1 5 ? 5.426 13.555 -25.141 1 24.66 5 CYS B CA 1
ATOM 1488 C C . CYS B 1 5 ? 4.641 12.281 -25.391 1 24.66 5 CYS B C 1
ATOM 1490 O O . CYS B 1 5 ? 4.152 12.062 -26.5 1 24.66 5 CYS B O 1
ATOM 1492 N N . GLY B 1 6 ? 5.195 11.141 -25 1 25.61 6 GLY B N 1
ATOM 1493 C CA . GLY B 1 6 ? 4.512 9.953 -25.484 1 25.61 6 GLY B CA 1
ATOM 1494 C C . GLY B 1 6 ? 3 10.102 -25.484 1 25.61 6 GLY B C 1
ATOM 1495 O O . GLY B 1 6 ? 2.449 10.953 -24.781 1 25.61 6 GLY B O 1
ATOM 1496 N N . ASP B 1 7 ? 2.477 9.891 -26.594 1 24.69 7 ASP B N 1
ATOM 1497 C CA . ASP B 1 7 ? 1.054 9.766 -26.891 1 24.69 7 ASP B CA 1
ATOM 1498 C C . ASP B 1 7 ? 0.39 8.742 -25.969 1 24.69 7 ASP B C 1
ATOM 1500 O O . ASP B 1 7 ? 1.032 7.785 -25.531 1 24.69 7 ASP B O 1
ATOM 1504 N N . PHE B 1 8 ? -0.399 9.242 -25 1 27 8 PHE B N 1
ATOM 1505 C CA . PHE B 1 8 ? -1.361 8.508 -24.188 1 27 8 PHE B CA 1
ATOM 1506 C C . PHE B 1 8 ? -1.939 7.332 -24.969 1 27 8 PHE B C 1
ATOM 1508 O O . PHE B 1 8 ? -3.135 7.051 -24.891 1 27 8 PHE B O 1
ATOM 1515 N N . ASP B 1 9 ? -1.164 6.809 -26.047 1 27.78 9 ASP B N 1
ATOM 1516 C CA . ASP B 1 9 ? -1.862 5.938 -27 1 27.78 9 ASP B CA 1
ATOM 1517 C C . ASP B 1 9 ? -1.87 4.492 -26.5 1 27.78 9 ASP B C 1
ATOM 1519 O O . ASP B 1 9 ? -2.117 3.566 -27.281 1 27.78 9 ASP B O 1
ATOM 1523 N N . GLY B 1 10 ? -2.439 3.912 -25.406 1 28.03 10 GLY B N 1
ATOM 1524 C CA . GLY B 1 10 ? -2.855 2.617 -24.891 1 28.03 10 GLY B CA 1
ATOM 1525 C C . GLY B 1 10 ? -1.702 1.646 -24.703 1 28.03 10 GLY B C 1
ATOM 1526 O O . GLY B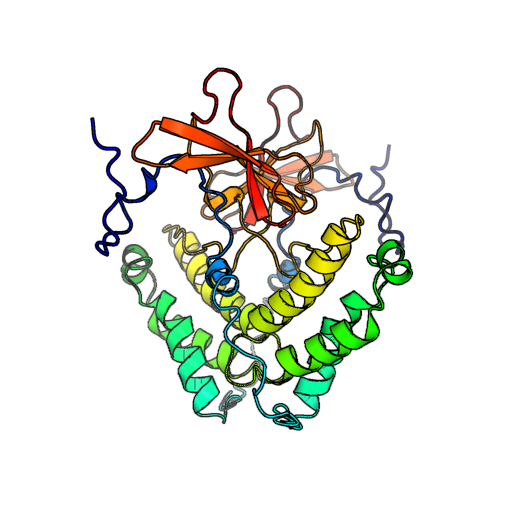 1 10 ? -1.894 0.527 -24.234 1 28.03 10 GLY B O 1
ATOM 1527 N N . ASN B 1 11 ? -0.607 1.714 -25.469 1 27.06 11 ASN B N 1
ATOM 1528 C CA . ASN B 1 11 ? 0.365 0.626 -25.469 1 27.06 11 ASN B CA 1
ATOM 1529 C C . ASN B 1 11 ? 1.387 0.794 -24.344 1 27.06 11 ASN B C 1
ATOM 1531 O O . ASN B 1 11 ? 2.16 1.752 -24.344 1 27.06 11 ASN B O 1
ATOM 1535 N N . ALA B 1 12 ? 1.318 0.084 -23.125 1 30.7 12 ALA B N 1
ATOM 1536 C CA . ALA B 1 12 ? 2.102 0.029 -21.906 1 30.7 12 ALA B CA 1
ATOM 1537 C C . ALA B 1 12 ? 3.592 -0.1 -22.203 1 30.7 12 ALA B C 1
ATOM 1539 O O . ALA B 1 12 ? 4.426 0.052 -21.312 1 30.7 12 ALA B O 1
ATOM 1540 N N . GLN B 1 13 ? 4.133 -0.742 -23.234 1 29 13 GLN B N 1
ATOM 1541 C CA . GLN B 1 13 ? 5.543 -1.044 -23.453 1 29 13 GLN B CA 1
ATOM 1542 C C . GLN B 1 13 ? 6.383 0.231 -23.469 1 29 13 GLN B C 1
ATOM 1544 O O . GLN B 1 13 ? 7.551 0.217 -23.078 1 29 13 GLN B O 1
ATOM 1549 N N . ASN B 1 14 ? 6.156 1.149 -24.391 1 29.67 14 ASN B N 1
ATOM 1550 C CA . ASN B 1 14 ? 7.047 2.193 -24.891 1 29.67 14 ASN B CA 1
ATOM 1551 C C . ASN B 1 14 ? 7.109 3.381 -23.938 1 29.67 14 ASN B C 1
ATOM 1553 O O . ASN B 1 14 ? 7.781 4.375 -24.219 1 29.67 14 ASN B O 1
ATOM 1557 N N . ASP B 1 15 ? 6.113 3.516 -23.141 1 28.2 15 ASP B N 1
ATOM 1558 C CA . ASP B 1 15 ? 6.023 4.855 -22.578 1 28.2 15 ASP B CA 1
ATOM 1559 C C . ASP B 1 15 ? 7.105 5.082 -21.516 1 28.2 15 ASP B C 1
ATOM 1561 O O . ASP B 1 15 ? 7.047 6.051 -20.766 1 28.2 15 ASP B O 1
ATOM 1565 N N . PHE B 1 16 ? 7.801 4.062 -21.172 1 29.36 16 PHE B N 1
ATOM 1566 C CA . PHE B 1 16 ? 8.703 4.293 -20.062 1 29.36 16 PHE B CA 1
ATOM 1567 C C . PHE B 1 16 ? 9.773 5.312 -20.422 1 29.36 16 PHE B C 1
ATOM 1569 O O . PHE B 1 16 ? 10.773 5.453 -19.703 1 29.36 16 PHE B O 1
ATOM 1576 N N . THR B 1 17 ? 9.789 5.676 -21.703 1 27.55 17 THR B N 1
ATOM 1577 C CA . THR B 1 17 ? 10.898 6.609 -21.844 1 27.55 17 THR B CA 1
ATOM 1578 C C . THR B 1 17 ? 10.664 7.867 -21.016 1 27.55 17 THR B C 1
ATOM 1580 O O . THR B 1 17 ? 9.914 8.758 -21.438 1 27.55 17 THR B O 1
ATOM 1583 N N . THR B 1 18 ? 10.312 7.746 -19.797 1 28.91 18 THR B N 1
ATOM 1584 C CA . THR B 1 18 ? 10.031 8.961 -19.031 1 28.91 18 THR B CA 1
ATOM 1585 C C . THR B 1 18 ? 11.211 9.93 -19.109 1 28.91 18 THR B C 1
ATOM 1587 O O . THR B 1 18 ? 12.344 9.562 -18.812 1 28.91 18 THR B O 1
ATOM 1590 N N . GLN B 1 19 ? 11.133 10.93 -19.844 1 28.19 19 GLN B N 1
ATOM 1591 C CA . GLN B 1 19 ? 11.812 12.195 -19.594 1 28.19 19 GLN B CA 1
ATOM 1592 C C . GLN B 1 19 ? 11.812 12.555 -18.109 1 28.19 19 GLN B C 1
ATOM 1594 O O . GLN B 1 19 ? 11.07 11.961 -17.328 1 28.19 19 GLN B O 1
ATOM 1599 N N . GLY B 1 20 ? 11.82 14.156 -17.734 1 27.75 20 GLY B N 1
ATOM 1600 C CA . GLY B 1 20 ? 12.266 14.852 -16.547 1 27.75 20 GLY B CA 1
ATOM 1601 C C . GLY B 1 20 ? 11.43 14.547 -15.32 1 27.75 20 GLY B C 1
ATOM 1602 O O . GLY B 1 20 ? 11.953 14.109 -14.297 1 27.75 20 GLY B O 1
ATOM 1603 N N . GLN B 1 21 ? 10.305 15.242 -15.195 1 34.44 21 GLN B N 1
ATOM 1604 C CA . GLN B 1 21 ? 9.656 15.742 -13.984 1 34.44 21 GLN B CA 1
ATOM 1605 C C . GLN B 1 21 ? 8.922 14.617 -13.258 1 34.44 21 GLN B C 1
ATOM 1607 O O . GLN B 1 21 ? 7.824 14.82 -12.734 1 34.44 21 GLN B O 1
ATOM 1612 N N . LEU B 1 22 ? 9.312 13.422 -13.43 1 35.69 22 LEU B N 1
ATOM 1613 C CA . LEU B 1 22 ? 8.344 12.359 -13.18 1 35.69 22 LEU B CA 1
ATOM 1614 C C . LEU B 1 22 ? 8.148 12.148 -11.68 1 35.69 22 LEU B C 1
ATOM 1616 O O . LEU B 1 22 ? 9.016 11.57 -11.016 1 35.69 22 LEU B O 1
ATOM 1620 N N . ILE B 1 23 ? 7.859 13.367 -10.977 1 39.44 23 ILE B N 1
ATOM 1621 C CA . ILE B 1 23 ? 7.355 12.945 -9.672 1 39.44 23 ILE B CA 1
ATOM 1622 C C . ILE B 1 23 ? 6.16 12.016 -9.859 1 39.44 23 ILE B C 1
ATOM 1624 O O . ILE B 1 23 ? 5.191 12.367 -10.539 1 39.44 23 ILE B O 1
ATOM 1628 N N . VAL B 1 24 ? 6.352 10.883 -10.023 1 39 24 VAL B N 1
ATOM 1629 C CA . VAL B 1 24 ? 5.168 10.023 -10.07 1 39 24 VAL B CA 1
ATOM 1630 C C . VAL B 1 24 ? 4.352 10.211 -8.789 1 39 24 VAL B C 1
ATOM 1632 O O . VAL B 1 24 ? 4.773 9.789 -7.711 1 39 24 VAL B O 1
ATOM 1635 N N . SER B 1 25 ? 3.836 11.602 -8.719 1 33.62 25 SER B N 1
ATOM 1636 C CA . SER B 1 25 ? 2.852 11.688 -7.645 1 33.62 25 SER B CA 1
ATOM 1637 C C . SER B 1 25 ? 1.646 10.797 -7.93 1 33.62 25 SER B C 1
ATOM 1639 O O . SER B 1 25 ? 1.361 10.484 -9.086 1 33.62 25 SER B O 1
ATOM 1641 N N . ASN B 1 26 ? 1.231 10.031 -7.336 1 32.75 26 ASN B N 1
ATOM 1642 C CA . ASN B 1 26 ? -0.07 9.422 -7.59 1 32.75 26 ASN B CA 1
ATOM 1643 C C . ASN B 1 26 ? -1.039 10.406 -8.227 1 32.75 26 ASN B C 1
ATOM 1645 O O . ASN B 1 26 ? -1.077 11.578 -7.844 1 32.75 26 ASN B O 1
ATOM 1649 N N . PRO B 1 27 ? -1.457 10.172 -9.469 1 30.86 27 PRO B N 1
ATOM 1650 C CA . PRO B 1 27 ? -2.402 11.039 -10.18 1 30.86 27 PRO B CA 1
ATOM 1651 C C . PRO B 1 27 ? -3.445 11.656 -9.258 1 30.86 27 PRO B C 1
ATOM 1653 O O . PRO B 1 27 ? -4.395 12.289 -9.727 1 30.86 27 PRO B O 1
ATOM 1656 N N . LEU B 1 28 ? -3.471 11.469 -7.992 1 28.69 28 LEU B N 1
ATOM 1657 C CA . LEU B 1 28 ? -4.578 12.273 -7.496 1 28.69 28 LEU B CA 1
ATOM 1658 C C . LEU B 1 28 ? -4.266 13.766 -7.629 1 28.69 28 LEU B C 1
ATOM 1660 O O . LEU B 1 28 ? -4.887 14.594 -6.961 1 28.69 28 LEU B O 1
ATOM 1664 N N . GLU B 1 29 ? -3.293 14.086 -8.398 1 29.98 29 GLU B N 1
ATOM 1665 C CA . GLU B 1 29 ? -2.939 15.5 -8.359 1 29.98 29 GLU B CA 1
ATOM 1666 C C . GLU B 1 29 ? -4.039 16.359 -8.977 1 29.98 29 GLU B C 1
ATOM 1668 O O . GLU B 1 29 ? -3.861 17.562 -9.164 1 29.98 29 GLU B O 1
ATOM 1673 N N . PHE B 1 30 ? -5.016 15.766 -9.68 1 27.36 30 PHE B N 1
ATOM 1674 C CA . PHE B 1 30 ? -5.766 16.766 -10.43 1 27.36 30 PHE B CA 1
ATOM 1675 C C . PHE B 1 30 ? -6.426 17.766 -9.484 1 27.36 30 PHE B C 1
ATOM 1677 O O . PHE B 1 30 ? -7.211 18.625 -9.922 1 27.36 30 PHE B O 1
ATOM 1684 N N . ALA B 1 31 ? -6.398 17.625 -8.148 1 26.59 31 ALA B N 1
ATOM 1685 C CA . ALA B 1 31 ? -7.445 18.391 -7.477 1 26.59 31 ALA B CA 1
ATOM 1686 C C . ALA B 1 31 ? -7.074 19.875 -7.395 1 26.59 31 ALA B C 1
ATOM 1688 O O . ALA B 1 31 ? -7.887 20.703 -6.984 1 26.59 31 ALA B O 1
ATOM 1689 N N . ASN B 1 32 ? -5.805 20.297 -7.676 1 26.16 32 ASN B N 1
ATOM 1690 C CA . ASN B 1 32 ? -5.719 21.625 -7.078 1 26.16 32 ASN B CA 1
ATOM 1691 C C . ASN B 1 32 ? -6.449 22.672 -7.926 1 26.16 32 ASN B C 1
ATOM 1693 O O . ASN B 1 32 ? -6.43 23.859 -7.609 1 26.16 32 ASN B O 1
ATOM 1697 N N . SER B 1 33 ? -6.523 22.562 -9.234 1 26.48 33 SER B N 1
ATOM 1698 C CA . SER B 1 33 ? -6.688 23.875 -9.844 1 26.48 33 SER B CA 1
ATOM 1699 C C . SER B 1 33 ? -8.016 24.516 -9.453 1 26.48 33 SER B C 1
ATOM 1701 O O . SER B 1 33 ? -8.297 25.656 -9.805 1 26.48 33 SER B O 1
ATOM 1703 N N . TRP B 1 34 ? -9.148 23.766 -9.43 1 26.7 34 TRP B N 1
ATOM 1704 C CA . TRP B 1 34 ? -10.406 24.5 -9.508 1 26.7 34 TRP B CA 1
ATOM 1705 C C . TRP B 1 34 ? -10.695 25.234 -8.211 1 26.7 34 TRP B C 1
ATOM 1707 O O . TRP B 1 34 ? -11.305 24.688 -7.293 1 26.7 34 TRP B O 1
ATOM 1717 N N . LYS B 1 35 ? -9.852 26.125 -7.758 1 29.16 35 LYS B N 1
ATOM 1718 C CA . LYS B 1 35 ? -10.219 26.953 -6.609 1 29.16 35 LYS B CA 1
ATOM 1719 C C . LYS B 1 35 ? -11.516 27.703 -6.863 1 29.16 35 LYS B C 1
ATOM 1721 O O . LYS B 1 35 ? -12 28.422 -5.992 1 29.16 35 LYS B O 1
ATOM 1726 N N . ALA B 1 36 ? -11.961 28.109 -8.062 1 26.09 36 ALA B N 1
ATOM 1727 C CA . ALA B 1 36 ? -12.688 29.391 -8.039 1 26.09 36 ALA B CA 1
ATOM 1728 C C . ALA B 1 36 ? -13.93 29.297 -7.168 1 26.09 36 ALA B C 1
ATOM 1730 O O . ALA B 1 36 ? -14.133 30.109 -6.27 1 26.09 36 ALA B O 1
ATOM 1731 N N . SER B 1 37 ? -15.367 29.375 -7.812 1 26.88 37 SER B N 1
ATOM 1732 C CA . SER B 1 37 ? -16.594 30.062 -7.426 1 26.88 37 SER B CA 1
ATOM 1733 C C . SER B 1 37 ? -17.25 29.391 -6.227 1 26.88 37 SER B C 1
ATOM 1735 O O . SER B 1 37 ? -17.125 28.188 -6.039 1 26.88 37 SER B O 1
ATOM 1737 N N . SER B 1 38 ? -17.797 30.219 -5.082 1 29.88 38 SER B N 1
ATOM 1738 C CA . SER B 1 38 ? -18.344 30.359 -3.736 1 29.88 38 SER B CA 1
ATOM 1739 C C . SER B 1 38 ? -19.562 29.469 -3.547 1 29.88 38 SER B C 1
ATOM 1741 O O . SER B 1 38 ? -19.906 29.109 -2.418 1 29.88 38 SER B O 1
ATOM 1743 N N . ASN B 1 39 ? -20.531 29.516 -4.516 1 29.41 39 ASN B N 1
ATOM 1744 C CA . ASN B 1 39 ? -21.906 29.188 -4.137 1 29.41 39 ASN B CA 1
ATOM 1745 C C . ASN B 1 39 ? -22.062 27.703 -3.844 1 29.41 39 ASN B C 1
ATOM 1747 O O . ASN B 1 39 ? -22.75 26.984 -4.582 1 29.41 39 ASN B O 1
ATOM 1751 N N . CYS B 1 40 ? -21.016 27.062 -3.697 1 34.69 40 CYS B N 1
ATOM 1752 C CA . CYS B 1 40 ? -21.359 25.656 -3.566 1 34.69 40 CYS B CA 1
ATOM 1753 C C . CYS B 1 40 ? -22.328 25.422 -2.404 1 34.69 40 CYS B C 1
ATOM 1755 O O . CYS B 1 40 ? -22.062 25.875 -1.284 1 34.69 40 CYS B O 1
ATOM 1757 N N . PRO B 1 41 ? -23.609 25.328 -2.701 1 33.84 41 PRO B N 1
ATOM 1758 C CA . PRO B 1 41 ? -24.578 25.156 -1.614 1 33.84 41 PRO B CA 1
ATOM 1759 C C . PRO B 1 41 ? -24.047 24.281 -0.486 1 33.84 41 PRO B C 1
ATOM 1761 O O . PRO B 1 41 ? -23.156 23.453 -0.709 1 33.84 41 PRO B O 1
ATOM 1764 N N . ASP B 1 42 ? -24.094 24.797 0.783 1 32.12 42 ASP B N 1
ATOM 1765 C CA . ASP B 1 42 ? -23.953 24.078 2.043 1 32.12 42 ASP B CA 1
ATOM 1766 C C . ASP B 1 42 ? -24.531 22.672 1.943 1 32.12 42 ASP B C 1
ATOM 1768 O O . ASP B 1 42 ? -25.734 22.484 2.129 1 32.12 42 ASP B O 1
ATOM 1772 N N . VAL B 1 43 ? -24.422 21.984 0.871 1 35.34 43 VAL B N 1
ATOM 1773 C CA . VAL B 1 43 ? -25 20.688 1.145 1 35.34 43 VAL B CA 1
ATOM 1774 C C . VAL B 1 43 ? -24.594 20.219 2.543 1 35.34 43 VAL B C 1
ATOM 1776 O O . VAL B 1 43 ? -23.406 20.125 2.855 1 35.34 43 VAL B O 1
ATOM 1779 N N . LYS B 1 44 ? -25.203 20.719 3.549 1 35.31 44 LYS B N 1
ATOM 1780 C CA . LYS B 1 44 ? -25.188 20.047 4.848 1 35.31 44 LYS B CA 1
ATOM 1781 C C . LYS B 1 44 ? -24.906 18.547 4.691 1 35.31 44 LYS B C 1
ATOM 1783 O O . LYS B 1 44 ? -25.672 17.828 4.047 1 35.31 44 LYS B O 1
ATOM 1788 N N . THR B 1 45 ? -23.75 18.188 4.375 1 38.28 45 THR B N 1
ATOM 1789 C CA . THR B 1 45 ? -23.234 16.828 4.301 1 38.28 45 THR B CA 1
ATOM 1790 C C . THR B 1 45 ? -23.688 16.016 5.516 1 38.28 45 THR B C 1
ATOM 1792 O O . THR B 1 45 ? -23.094 16.125 6.594 1 38.28 45 THR B O 1
ATOM 1795 N N . ASN B 1 46 ? -24.719 16.281 6.062 1 40.47 46 ASN B N 1
ATOM 1796 C CA . ASN B 1 46 ? -25.312 15.305 6.961 1 40.47 46 ASN B CA 1
ATOM 1797 C C . ASN B 1 46 ? -24.953 13.875 6.551 1 40.47 46 ASN B C 1
ATOM 1799 O O . ASN B 1 46 ? -25.703 12.938 6.82 1 40.47 46 ASN B O 1
ATOM 1803 N N . LEU B 1 47 ? -24.297 13.508 5.43 1 44.19 47 LEU B N 1
ATOM 1804 C CA . LEU B 1 47 ? -24.266 12.18 4.832 1 44.19 47 LEU B CA 1
ATOM 1805 C C . LEU B 1 47 ? -23.703 11.156 5.812 1 44.19 47 LEU B C 1
ATOM 1807 O O . LEU B 1 47 ? -22.5 11.094 6.023 1 44.19 47 LEU B O 1
ATOM 1811 N N . ASP B 1 48 ? -24.25 11.07 6.809 1 55.12 48 ASP B N 1
ATOM 1812 C CA . ASP B 1 48 ? -23.953 9.867 7.574 1 55.12 48 ASP B CA 1
ATOM 1813 C C . ASP B 1 48 ? -23.75 8.672 6.652 1 55.12 48 ASP B C 1
ATOM 1815 O O . ASP B 1 48 ? -24.703 7.977 6.297 1 55.12 48 ASP B O 1
ATOM 1819 N N . THR B 1 49 ? -22.844 8.703 5.695 1 66.69 49 THR B N 1
ATOM 1820 C CA . THR B 1 49 ? -22.625 7.727 4.633 1 66.69 49 THR B CA 1
ATOM 1821 C C . THR B 1 49 ? -22.234 6.375 5.215 1 66.69 49 THR B C 1
ATOM 1823 O O . THR B 1 49 ? -22.234 5.363 4.512 1 66.69 49 THR B O 1
ATOM 1826 N N . CYS B 1 50 ? -21.984 6.434 6.539 1 80.75 50 CYS B N 1
ATOM 1827 C CA . CYS B 1 50 ? -21.656 5.156 7.164 1 80.75 50 CYS B CA 1
ATOM 1828 C C . CYS B 1 50 ? -22.719 4.777 8.203 1 80.75 50 CYS B C 1
ATOM 1830 O O . CYS B 1 50 ? -22.891 5.477 9.203 1 80.75 50 CYS B O 1
ATOM 1832 N N . THR B 1 51 ? -23.531 3.836 7.93 1 76.81 51 THR B N 1
ATOM 1833 C CA . THR B 1 51 ? -24.578 3.408 8.852 1 76.81 51 THR B CA 1
ATOM 1834 C C . THR B 1 51 ? -24.156 2.137 9.586 1 76.81 51 THR B C 1
ATOM 1836 O O . THR B 1 51 ? -24.766 1.771 10.594 1 76.81 51 THR B O 1
ATOM 1839 N N . SER B 1 52 ? -23.203 1.526 9.219 1 85.62 52 SER B N 1
ATOM 1840 C CA . SER B 1 52 ? -22.75 0.297 9.852 1 85.62 52 SER B CA 1
ATOM 1841 C C . SER B 1 52 ? -21.891 0.598 11.078 1 85.62 52 SER B C 1
ATOM 1843 O O . SER B 1 52 ? -20.859 1.258 10.977 1 85.62 52 SER B O 1
ATOM 1845 N N . THR B 1 53 ? -22.297 0.112 12.219 1 90 53 THR B N 1
ATOM 1846 C CA . THR B 1 53 ? -21.578 0.321 13.477 1 90 53 THR B CA 1
ATOM 1847 C C . THR B 1 53 ? -20.188 -0.319 13.422 1 90 53 THR B C 1
ATOM 1849 O O . THR B 1 53 ? -19.219 0.244 13.93 1 90 53 THR B O 1
ATOM 1852 N N . SER B 1 54 ? -20.172 -1.454 12.867 1 89.5 54 SER B N 1
ATOM 1853 C CA . SER B 1 54 ? -18.906 -2.156 12.781 1 89.5 54 SER B CA 1
ATOM 1854 C C . SER B 1 54 ? -17.906 -1.389 11.922 1 89.5 54 SER B C 1
ATOM 1856 O O . SER B 1 54 ? -16.719 -1.292 12.266 1 89.5 54 SER B O 1
ATOM 1858 N N . ARG B 1 55 ? -18.359 -0.817 10.836 1 92 55 ARG B N 1
ATOM 1859 C CA . ARG B 1 55 ? -17.484 -0.032 9.969 1 92 55 ARG B CA 1
ATOM 1860 C C . ARG B 1 55 ? -17.047 1.256 10.656 1 92 55 ARG B C 1
ATOM 1862 O O . ARG B 1 55 ? -15.898 1.68 10.516 1 92 55 ARG B O 1
ATOM 1869 N N . LEU B 1 56 ? -18 1.864 11.375 1 94.44 56 LEU B N 1
ATOM 1870 C CA . LEU B 1 56 ? -17.672 3.076 12.109 1 94.44 56 LEU B CA 1
ATOM 1871 C C . LEU B 1 56 ? -16.562 2.809 13.133 1 94.44 56 LEU B C 1
ATOM 1873 O O . LEU B 1 56 ? -15.625 3.596 13.25 1 94.44 56 LEU B O 1
ATOM 1877 N N . THR B 1 57 ? -16.656 1.743 13.828 1 95.12 57 THR B N 1
ATOM 1878 C CA . THR B 1 57 ? -15.664 1.36 14.812 1 95.12 57 THR B CA 1
ATOM 1879 C C . THR B 1 57 ? -14.305 1.14 14.156 1 95.12 57 THR B C 1
ATOM 1881 O O . THR B 1 57 ? -13.281 1.605 14.656 1 95.12 57 THR B O 1
ATOM 1884 N N . TRP B 1 58 ? -14.289 0.448 13.086 1 94.5 58 TRP B N 1
ATOM 1885 C CA . TRP B 1 58 ? -13.055 0.213 12.344 1 94.5 58 TRP B CA 1
ATOM 1886 C C . TRP B 1 58 ? -12.438 1.529 11.891 1 94.5 58 TRP B C 1
ATOM 1888 O O . TRP B 1 58 ? -11.234 1.746 12.047 1 94.5 58 TRP B O 1
ATOM 1898 N N . ALA B 1 59 ? -13.273 2.395 11.312 1 96.56 59 ALA B N 1
ATOM 1899 C CA . ALA B 1 59 ? -12.789 3.684 10.82 1 96.56 59 ALA B CA 1
ATOM 1900 C C . ALA B 1 59 ? -12.188 4.508 11.961 1 96.56 59 ALA B C 1
ATOM 1902 O O . ALA B 1 59 ? -11.133 5.121 11.797 1 96.56 59 ALA B O 1
ATOM 1903 N N . ARG B 1 60 ? -12.875 4.535 13.062 1 96.75 60 ARG B N 1
ATOM 1904 C CA . ARG B 1 60 ? -12.367 5.262 14.227 1 96.75 60 ARG B CA 1
ATOM 1905 C C . ARG B 1 60 ? -11.008 4.719 14.656 1 96.75 60 ARG B C 1
ATOM 1907 O O . ARG B 1 60 ? -10.086 5.488 14.938 1 96.75 60 ARG B O 1
ATOM 1914 N N . ARG B 1 61 ? -10.891 3.482 14.719 1 97 61 ARG B N 1
ATOM 1915 C CA . ARG B 1 61 ? -9.633 2.857 15.117 1 97 61 ARG B CA 1
ATOM 1916 C C . ARG B 1 61 ? -8.508 3.211 14.148 1 97 61 ARG B C 1
ATOM 1918 O O . ARG B 1 61 ? -7.414 3.588 14.57 1 97 61 ARG B O 1
ATOM 1925 N N . LYS B 1 62 ? -8.766 3.07 12.898 1 97.88 62 LYS B N 1
ATOM 1926 C CA . LYS B 1 62 ? -7.75 3.359 11.891 1 97.88 62 LYS B CA 1
ATOM 1927 C C . LYS B 1 62 ? -7.355 4.832 11.914 1 97.88 62 LYS B C 1
ATOM 1929 O O . LYS B 1 62 ? -6.168 5.164 11.859 1 97.88 62 LYS B O 1
ATOM 1934 N N . CYS B 1 63 ? -8.32 5.703 12.055 1 98.38 63 CYS B N 1
ATOM 1935 C CA . CYS B 1 63 ? -8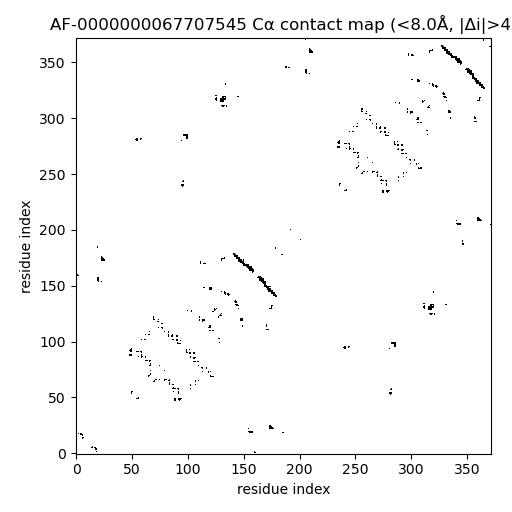.086 7.137 11.938 1 98.38 63 CYS B CA 1
ATOM 1936 C C . CYS B 1 63 ? -7.453 7.691 13.211 1 98.38 63 CYS B C 1
ATOM 1938 O O . CYS B 1 63 ? -6.93 8.812 13.211 1 98.38 63 CYS B O 1
ATOM 1940 N N . ASN B 1 64 ? -7.418 6.914 14.219 1 98.5 64 ASN B N 1
ATOM 1941 C CA . ASN B 1 64 ? -6.801 7.363 15.469 1 98.5 64 ASN B CA 1
ATOM 1942 C C . ASN B 1 64 ? -5.32 7.668 15.281 1 98.5 64 ASN B C 1
ATOM 1944 O O . ASN B 1 64 ? -4.707 8.336 16.125 1 98.5 64 ASN B O 1
ATOM 1948 N N . ILE B 1 65 ? -4.727 7.266 14.211 1 98.56 65 ILE B N 1
ATOM 1949 C CA . ILE B 1 65 ? -3.332 7.559 13.914 1 98.56 65 ILE B CA 1
ATOM 1950 C C . ILE B 1 65 ? -3.109 9.07 13.922 1 98.56 65 ILE B C 1
ATOM 1952 O O . ILE B 1 65 ? -2.041 9.547 14.305 1 98.56 65 ILE B O 1
ATOM 1956 N N . ILE B 1 66 ? -4.094 9.812 13.57 1 98.69 66 ILE B N 1
ATOM 1957 C CA . ILE B 1 66 ? -4 11.266 13.469 1 98.69 66 ILE B CA 1
ATOM 1958 C C . ILE B 1 66 ? -3.807 11.867 14.867 1 98.69 66 ILE B C 1
ATOM 1960 O O . ILE B 1 66 ? -3.172 12.906 15.016 1 98.69 66 ILE B O 1
ATOM 1964 N N . LYS B 1 67 ? -4.293 11.195 15.836 1 98.38 67 LYS B N 1
ATOM 1965 C CA . LYS B 1 67 ? -4.223 11.695 17.203 1 98.38 67 LYS B CA 1
ATOM 1966 C C . LYS B 1 67 ? -3.057 11.062 17.969 1 98.38 67 LYS B C 1
ATOM 1968 O O . LYS B 1 67 ? -2.779 11.43 19.109 1 98.38 67 LYS B O 1
ATOM 1973 N N . GLU B 1 68 ? -2.359 10.164 17.406 1 97.25 68 GLU B N 1
ATOM 1974 C CA . GLU B 1 68 ? -1.283 9.422 18.062 1 97.25 68 GLU B CA 1
ATOM 1975 C C . GLU B 1 68 ? -0.025 10.273 18.188 1 97.25 68 GLU B C 1
ATOM 1977 O O . GLU B 1 68 ? 0.098 11.312 17.547 1 97.25 68 GLU B O 1
ATOM 1982 N N . PRO B 1 69 ? 0.939 9.82 19 1 96.25 69 PRO B N 1
ATOM 1983 C CA . PRO B 1 69 ? 2.135 10.609 19.312 1 96.25 69 PRO B CA 1
ATOM 1984 C C . PRO B 1 69 ? 3.002 10.875 18.078 1 96.25 69 PRO B C 1
ATOM 1986 O O . PRO B 1 69 ? 3.783 11.828 18.062 1 96.25 69 PRO B O 1
ATOM 1989 N N . GLY B 1 70 ? 2.832 10.102 17.156 1 96.19 70 GLY B N 1
ATOM 1990 C CA . GLY B 1 70 ? 3.596 10.352 15.938 1 96.19 70 GLY B CA 1
ATOM 1991 C C . GLY B 1 70 ? 3.352 11.727 15.352 1 96.19 70 GLY B C 1
ATOM 1992 O O . GLY B 1 70 ? 4.23 12.297 14.703 1 96.19 70 GLY B O 1
ATOM 1993 N N . PHE B 1 71 ? 2.131 12.266 15.617 1 97.94 71 PHE B N 1
ATOM 1994 C CA . PHE B 1 71 ? 1.762 13.562 15.055 1 97.94 71 PHE B CA 1
ATOM 1995 C C . PHE B 1 71 ? 1.832 14.648 16.125 1 97.94 71 PHE B C 1
ATOM 1997 O O . PHE B 1 71 ? 1.345 15.758 15.922 1 97.94 71 PHE B O 1
ATOM 2004 N N . LYS B 1 72 ? 2.422 14.398 17.219 1 97.38 72 LYS B N 1
ATOM 2005 C CA . LYS B 1 72 ? 2.373 15.289 18.375 1 97.38 72 LYS B CA 1
ATOM 2006 C C . LYS B 1 72 ? 2.916 16.672 18.016 1 97.38 72 LYS B C 1
ATOM 2008 O O . LYS B 1 72 ? 2.338 17.688 18.406 1 97.38 72 LYS B O 1
ATOM 2013 N N . GLU B 1 73 ? 4.102 16.75 17.406 1 96.75 73 GLU B N 1
ATOM 2014 C CA . GLU B 1 73 ? 4.672 18.031 17.047 1 96.75 73 GLU B CA 1
ATOM 2015 C C . GLU B 1 73 ? 3.732 18.828 16.141 1 96.75 73 GLU B C 1
ATOM 2017 O O . GLU B 1 73 ? 3.672 20.047 16.203 1 96.75 73 GLU B O 1
ATOM 2022 N N . CYS B 1 74 ? 3.023 18.125 15.32 1 97.44 74 CYS B N 1
ATOM 2023 C CA . CYS B 1 74 ? 2.078 18.75 14.414 1 97.44 74 CYS B CA 1
ATOM 2024 C C . CYS B 1 74 ? 0.828 19.219 15.156 1 97.44 74 CYS B C 1
ATOM 2026 O O . CYS B 1 74 ? 0.234 20.234 14.805 1 97.44 74 CYS B O 1
ATOM 2028 N N . HIS B 1 75 ? 0.423 18.484 16.203 1 98 75 HIS B N 1
ATOM 2029 C CA . HIS B 1 75 ? -0.791 18.797 16.938 1 98 75 HIS B CA 1
ATOM 2030 C C . HIS B 1 75 ? -0.757 20.219 17.469 1 98 75 HIS B C 1
ATOM 2032 O O . HIS B 1 75 ? -1.802 20.859 17.609 1 98 75 HIS B O 1
ATOM 2038 N N . ASN B 1 76 ? 0.448 20.672 17.703 1 95.62 76 ASN B N 1
ATOM 2039 C CA . ASN B 1 76 ? 0.611 22.016 18.25 1 95.62 76 ASN B CA 1
ATOM 2040 C C . ASN B 1 76 ? 0.415 23.094 17.188 1 95.62 76 ASN B C 1
ATOM 2042 O O . ASN B 1 76 ? 0.137 24.25 17.5 1 95.62 76 ASN B O 1
ATOM 2046 N N . LYS B 1 77 ? 0.539 22.734 15.977 1 97.12 77 LYS B N 1
ATOM 2047 C CA . LYS B 1 77 ? 0.456 23.703 14.875 1 97.12 77 LYS B CA 1
ATOM 2048 C C . LYS B 1 77 ? -0.867 23.562 14.125 1 97.12 77 LYS B C 1
ATOM 2050 O O . LYS B 1 77 ? -1.442 24.562 13.688 1 97.12 77 LYS B O 1
ATOM 2055 N N . ILE B 1 78 ? -1.271 22.375 13.906 1 97.75 78 ILE B N 1
ATOM 2056 C CA . ILE B 1 78 ? -2.502 22.062 13.188 1 97.75 78 ILE B CA 1
ATOM 2057 C C . ILE B 1 78 ? -3.412 21.219 14.078 1 97.75 78 ILE B C 1
ATOM 2059 O O . ILE B 1 78 ? -3.086 20.078 14.398 1 97.75 78 ILE B O 1
ATOM 2063 N N . ASP B 1 79 ? -4.59 21.75 14.453 1 97.56 79 ASP B N 1
ATOM 2064 C CA . ASP B 1 79 ? -5.555 21 15.266 1 97.56 79 ASP B CA 1
ATOM 2065 C C . ASP B 1 79 ? -5.984 19.719 14.57 1 97.56 79 ASP B C 1
ATOM 2067 O O . ASP B 1 79 ? -6.562 19.75 13.484 1 97.56 79 ASP B O 1
ATOM 2071 N N . PRO B 1 80 ? -5.766 18.578 15.195 1 98.5 80 PRO B N 1
ATOM 2072 C CA . PRO B 1 80 ? -6.051 17.312 14.531 1 98.5 80 PRO B CA 1
ATOM 2073 C C . PRO B 1 80 ? -7.543 16.969 14.523 1 98.5 80 PRO B C 1
ATOM 2075 O O . PRO B 1 80 ? -7.973 16.078 13.781 1 98.5 80 PRO B O 1
ATOM 2078 N N . HIS B 1 81 ? -8.383 17.594 15.25 1 97.75 81 HIS B N 1
ATOM 2079 C CA . HIS B 1 81 ? -9.75 17.156 15.5 1 97.75 81 HIS B CA 1
ATOM 2080 C C . HIS B 1 81 ? -10.562 17.094 14.211 1 97.75 81 HIS B C 1
ATOM 2082 O O . HIS B 1 81 ? -11.203 16.094 13.922 1 97.75 81 HIS B O 1
ATOM 2088 N N . GLN B 1 82 ? -10.523 18.188 13.492 1 97.06 82 GLN B N 1
ATOM 2089 C CA . GLN B 1 82 ? -11.305 18.203 12.258 1 97.06 82 GLN B CA 1
ATOM 2090 C C . GLN B 1 82 ? -10.781 17.156 11.266 1 97.06 82 GLN B C 1
ATOM 2092 O O . GLN B 1 82 ? -11.562 16.547 10.539 1 97.06 82 GLN B O 1
ATOM 2097 N N . TYR B 1 83 ? -9.5 17 11.188 1 98.06 83 TYR B N 1
ATOM 2098 C CA . TYR B 1 83 ? -8.914 16.016 10.281 1 98.06 83 TYR B CA 1
ATOM 2099 C C . TYR B 1 83 ? -9.281 14.602 10.703 1 98.06 83 TYR B C 1
ATOM 2101 O O . TYR B 1 83 ? -9.547 13.742 9.859 1 98.06 83 TYR B O 1
ATOM 2109 N N . TYR B 1 84 ? -9.281 14.383 12.016 1 98.31 84 TYR B N 1
ATOM 2110 C CA . TYR B 1 84 ? -9.711 13.086 12.516 1 98.31 84 TYR B CA 1
ATOM 2111 C C . TYR B 1 84 ? -11.164 12.805 12.148 1 98.31 84 TYR B C 1
ATOM 2113 O O . TYR B 1 84 ? -11.484 11.727 11.648 1 98.31 84 TYR B O 1
ATOM 2121 N N . GLU B 1 85 ? -12.023 13.703 12.367 1 97.31 85 GLU B N 1
ATOM 2122 C CA . GLU B 1 85 ? -13.438 13.523 12.062 1 97.31 85 GLU B CA 1
ATOM 2123 C C . GLU B 1 85 ? -13.656 13.289 10.57 1 97.31 85 GLU B C 1
ATOM 2125 O O . GLU B 1 85 ? -14.469 12.453 10.18 1 97.31 85 GLU B O 1
ATOM 2130 N N . ASN B 1 86 ? -12.984 14.055 9.797 1 96.69 86 ASN B N 1
ATOM 2131 C CA . ASN B 1 86 ? -13.078 13.859 8.352 1 96.69 86 ASN B CA 1
ATOM 2132 C C . ASN B 1 86 ? -12.578 12.477 7.941 1 96.69 86 ASN B C 1
ATOM 2134 O O . ASN B 1 86 ? -13.18 11.836 7.078 1 96.69 86 ASN B O 1
ATOM 2138 N N . CYS B 1 87 ? -11.438 12.086 8.508 1 98 87 CYS B N 1
ATOM 2139 C CA . CYS B 1 87 ? -10.898 10.758 8.242 1 98 87 CYS B CA 1
ATOM 2140 C C . CYS B 1 87 ? -11.938 9.68 8.547 1 98 87 CYS B C 1
ATOM 2142 O O . CYS B 1 87 ? -12.141 8.766 7.75 1 98 87 CYS B O 1
ATOM 2144 N N . VAL B 1 88 ? -12.586 9.805 9.688 1 97.19 88 VAL B N 1
ATOM 2145 C CA . VAL B 1 88 ? -13.578 8.812 10.094 1 97.19 88 VAL B CA 1
ATOM 2146 C C . VAL B 1 88 ? -14.742 8.82 9.109 1 97.19 88 VAL B C 1
ATOM 2148 O O . VAL B 1 88 ? -15.188 7.762 8.656 1 97.19 88 VAL B O 1
ATOM 2151 N N . ARG B 1 89 ? -15.203 9.93 8.742 1 94.75 89 ARG B N 1
ATOM 2152 C CA . ARG B 1 89 ? -16.328 10.062 7.816 1 94.75 89 ARG B CA 1
ATOM 2153 C C . ARG B 1 89 ? -15.984 9.469 6.453 1 94.75 89 ARG B C 1
ATOM 2155 O O . ARG B 1 89 ? -16.75 8.664 5.91 1 94.75 89 ARG B O 1
ATOM 2162 N N . GLU B 1 90 ? -14.836 9.875 5.918 1 94.75 90 GLU B N 1
ATOM 2163 C CA . GLU B 1 90 ? -14.43 9.445 4.582 1 94.75 90 GLU B CA 1
ATOM 2164 C C . GLU B 1 90 ? -14.141 7.949 4.551 1 94.75 90 GLU B C 1
ATOM 2166 O O . GLU B 1 90 ? -14.539 7.254 3.613 1 94.75 90 GLU B O 1
ATOM 2171 N N . THR B 1 91 ? -13.477 7.477 5.566 1 95.62 91 THR B N 1
ATOM 2172 C CA . THR B 1 91 ? -13.117 6.062 5.633 1 95.62 91 THR B CA 1
ATOM 2173 C C . THR B 1 91 ? -14.352 5.195 5.824 1 95.62 91 THR B C 1
ATOM 2175 O O . THR B 1 91 ? -14.523 4.188 5.133 1 95.62 91 THR B O 1
ATOM 2178 N N . CYS B 1 92 ? -15.18 5.605 6.711 1 94.31 92 CYS B N 1
ATOM 2179 C CA . CYS B 1 92 ? -16.406 4.852 6.965 1 94.31 92 CYS B CA 1
ATOM 2180 C C . CYS B 1 92 ? -17.344 4.914 5.766 1 94.31 92 CYS B C 1
ATOM 2182 O O . CYS B 1 92 ? -18.016 3.934 5.457 1 94.31 92 CYS B O 1
ATOM 2184 N N . GLY B 1 93 ? -17.422 6.016 5.145 1 91.81 93 GLY B N 1
ATOM 2185 C CA . GLY B 1 93 ? -18.312 6.227 4.023 1 91.81 93 GLY B CA 1
ATOM 2186 C C . GLY B 1 93 ? -17.922 5.438 2.789 1 91.81 93 GLY B C 1
ATOM 2187 O O . GLY B 1 93 ? -18.75 5.234 1.891 1 91.81 93 GLY B O 1
ATOM 2188 N N . CYS B 1 94 ? -16.672 5.039 2.682 1 90.5 94 CYS B N 1
ATOM 2189 C CA . CYS B 1 94 ? -16.219 4.172 1.599 1 90.5 94 CYS B CA 1
ATOM 2190 C C . CYS B 1 94 ? -16.688 2.738 1.818 1 90.5 94 CYS B C 1
ATOM 2192 O O . CYS B 1 94 ? -15.859 1.844 2.035 1 90.5 94 CYS B O 1
ATOM 2194 N N . ASP B 1 95 ? -17.953 2.541 1.627 1 85.94 95 ASP B N 1
ATOM 2195 C CA . ASP B 1 95 ? -18.578 1.299 2.061 1 85.94 95 ASP B CA 1
ATOM 2196 C C . ASP B 1 95 ? -18.703 0.314 0.9 1 85.94 95 ASP B C 1
ATOM 2198 O O . ASP B 1 95 ? -18.938 -0.877 1.112 1 85.94 95 ASP B O 1
ATOM 2202 N N . THR B 1 96 ? -18.516 0.701 -0.312 1 85.5 96 THR B N 1
ATOM 2203 C CA . THR B 1 96 ? -18.594 -0.195 -1.459 1 85.5 96 THR B CA 1
ATOM 2204 C C . THR B 1 96 ? -17.281 -0.957 -1.642 1 85.5 96 THR B C 1
ATOM 2206 O O . THR B 1 96 ? -17.281 -2.064 -2.186 1 85.5 96 THR B O 1
ATOM 2209 N N . GLY B 1 97 ? -16.25 -0.404 -1.196 1 87.88 97 GLY B N 1
ATOM 2210 C CA . GLY B 1 97 ? -14.875 -0.873 -1.373 1 87.88 97 GLY B CA 1
ATOM 2211 C C . GLY B 1 97 ? -13.852 0.249 -1.361 1 87.88 97 GLY B C 1
ATOM 2212 O O . GLY B 1 97 ? -14.211 1.424 -1.468 1 87.88 97 GLY B O 1
ATOM 2213 N N . GLY B 1 98 ? -12.57 -0.135 -1.109 1 89.38 98 GLY B N 1
ATOM 2214 C CA . GLY B 1 98 ? -11.5 0.848 -1.165 1 89.38 98 GLY B CA 1
ATOM 2215 C C . GLY B 1 98 ? -11.391 1.681 0.097 1 89.38 98 GLY B C 1
ATOM 2216 O O . GLY B 1 98 ? -10.969 2.842 0.047 1 89.38 98 GLY B O 1
ATOM 2217 N N . ASP B 1 99 ? -11.867 1.15 1.166 1 91.25 99 ASP B N 1
ATOM 2218 C CA . ASP B 1 99 ? -11.797 1.893 2.422 1 91.25 99 ASP B CA 1
ATOM 2219 C C . ASP B 1 99 ? -10.352 2.199 2.805 1 91.25 99 ASP B C 1
ATOM 2221 O O . ASP B 1 99 ? -10.078 3.201 3.467 1 91.25 99 ASP B O 1
ATOM 2225 N N . CYS B 1 100 ? -9.398 1.395 2.354 1 93.06 100 CYS B N 1
ATOM 2226 C CA . CYS B 1 100 ? -7.984 1.641 2.617 1 93.06 100 CYS B CA 1
ATOM 2227 C C . CYS B 1 100 ? -7.508 2.9 1.902 1 93.06 100 CYS B C 1
ATOM 2229 O O . CYS B 1 100 ? -6.785 3.711 2.48 1 93.06 100 CYS B O 1
ATOM 2231 N N . GLU B 1 101 ? -7.984 3.039 0.609 1 94.31 101 GLU B N 1
ATOM 2232 C CA . GLU B 1 101 ? -7.602 4.215 -0.166 1 94.31 101 GLU B CA 1
ATOM 2233 C C . GLU B 1 101 ? -8.172 5.492 0.447 1 94.31 101 GLU B C 1
ATOM 2235 O O . GLU B 1 101 ? -7.48 6.508 0.531 1 94.31 101 GLU B O 1
ATOM 2240 N N . CYS B 1 102 ? -9.422 5.395 0.883 1 94.69 102 CYS B N 1
ATOM 2241 C CA . CYS B 1 102 ? -10.062 6.535 1.518 1 94.69 102 CYS B CA 1
ATOM 2242 C C . CYS B 1 102 ? -9.359 6.91 2.816 1 94.69 102 CYS B C 1
ATOM 2244 O O . CYS B 1 102 ? -9.125 8.094 3.08 1 94.69 102 CYS B O 1
ATOM 2246 N N . PHE B 1 103 ? -9.039 5.926 3.637 1 97.25 103 PHE B N 1
ATOM 2247 C CA . PHE B 1 103 ? -8.289 6.121 4.871 1 97.25 103 PHE B CA 1
ATOM 2248 C C . PHE B 1 103 ? -6.953 6.793 4.594 1 97.25 103 PHE B C 1
ATOM 2250 O O . PHE B 1 103 ? -6.625 7.816 5.199 1 97.25 103 PHE B O 1
ATOM 2257 N N . CYS B 1 104 ? -6.184 6.254 3.682 1 97.56 104 CYS B N 1
ATOM 2258 C CA . CYS B 1 104 ? -4.844 6.758 3.395 1 97.56 104 CYS B CA 1
ATOM 2259 C C . CYS B 1 104 ? -4.902 8.188 2.863 1 97.56 104 CYS B C 1
ATOM 2261 O O . CYS B 1 104 ? -4.059 9.016 3.203 1 97.56 104 CYS B O 1
ATOM 2263 N N . THR B 1 105 ? -5.879 8.438 1.981 1 96.75 105 THR B N 1
ATOM 2264 C CA . THR B 1 105 ? -6.035 9.789 1.454 1 96.75 105 THR B CA 1
ATOM 2265 C C . THR B 1 105 ? -6.305 10.781 2.582 1 96.75 105 THR B C 1
ATOM 2267 O O . THR B 1 105 ? -5.719 11.867 2.615 1 96.75 105 THR B O 1
ATOM 2270 N N . ALA B 1 106 ? -7.164 10.391 3.469 1 97.38 106 ALA B N 1
ATOM 2271 C CA . ALA B 1 106 ? -7.543 11.281 4.562 1 97.38 106 ALA B CA 1
ATOM 2272 C C . ALA B 1 106 ? -6.352 11.57 5.469 1 97.38 106 ALA B C 1
ATOM 2274 O O . ALA B 1 106 ? -6.117 12.719 5.855 1 97.38 106 ALA B O 1
ATOM 2275 N N . VAL B 1 107 ? -5.594 10.578 5.848 1 98.19 107 VAL B N 1
ATOM 2276 C CA . VAL B 1 107 ? -4.43 10.781 6.703 1 98.19 107 VAL B CA 1
ATOM 2277 C C . VAL B 1 107 ? -3.379 11.602 5.957 1 98.19 107 VAL B C 1
ATOM 2279 O O . VAL B 1 107 ? -2.746 12.492 6.539 1 98.19 107 VAL B O 1
ATOM 2282 N N . LYS B 1 108 ? -3.232 11.273 4.719 1 97 108 LYS B N 1
ATOM 2283 C CA . LYS B 1 108 ? -2.295 12.031 3.891 1 97 108 LYS B CA 1
ATOM 2284 C C . LYS B 1 108 ? -2.631 13.523 3.898 1 97 108 LYS B C 1
ATOM 2286 O O . LYS B 1 108 ? -1.733 14.367 3.902 1 97 108 LYS B O 1
ATOM 2291 N N . ASN B 1 109 ? -3.873 13.805 3.859 1 95.81 109 ASN B N 1
ATOM 2292 C CA . ASN B 1 109 ? -4.293 15.203 3.891 1 95.81 109 ASN B CA 1
ATOM 2293 C C . ASN B 1 109 ? -3.812 15.906 5.16 1 95.81 109 ASN B C 1
ATOM 2295 O O . ASN B 1 109 ? -3.369 17.047 5.109 1 95.81 109 ASN B O 1
ATOM 2299 N N . TYR B 1 110 ? -3.904 15.289 6.305 1 97.31 110 TYR B N 1
ATOM 2300 C CA . TYR B 1 110 ? -3.424 15.883 7.547 1 97.31 110 TYR B CA 1
ATOM 2301 C C . TYR B 1 110 ? -1.908 16.031 7.531 1 97.31 110 TYR B C 1
ATOM 2303 O O . TYR B 1 110 ? -1.377 17.078 7.918 1 97.31 110 TYR B O 1
ATOM 2311 N N . ALA B 1 111 ? -1.272 14.969 7.059 1 96.56 111 ALA B N 1
ATOM 2312 C CA . ALA B 1 111 ? 0.184 15.023 6.969 1 96.56 111 ALA B CA 1
ATOM 2313 C C . ALA B 1 111 ? 0.636 16.172 6.059 1 96.56 111 ALA B C 1
ATOM 2315 O O . ALA B 1 111 ? 1.644 16.828 6.332 1 96.56 111 ALA B O 1
ATOM 2316 N N . GLN B 1 112 ? -0.073 16.344 5.008 1 92.88 112 GLN B N 1
ATOM 2317 C CA . GLN B 1 112 ? 0.25 17.438 4.094 1 92.88 112 GLN B CA 1
ATOM 2318 C C . GLN B 1 112 ? 0.081 18.781 4.777 1 92.88 112 GLN B C 1
ATOM 2320 O O . GLN B 1 112 ? 0.914 19.672 4.609 1 92.88 112 GLN B O 1
ATOM 2325 N N . ALA B 1 113 ? -0.992 18.922 5.461 1 94.44 113 ALA B N 1
ATOM 2326 C CA . ALA B 1 113 ? -1.206 20.156 6.207 1 94.44 113 ALA B CA 1
ATOM 2327 C C . ALA B 1 113 ? -0.076 20.406 7.207 1 94.44 113 ALA B C 1
ATOM 2329 O O . ALA B 1 113 ? 0.391 21.531 7.367 1 94.44 113 ALA B O 1
ATOM 2330 N N . CYS B 1 114 ? 0.339 19.344 7.891 1 95.19 114 CYS B N 1
ATOM 2331 C CA . CYS B 1 114 ? 1.46 19.438 8.82 1 95.19 114 CYS B CA 1
ATOM 2332 C C . CYS B 1 114 ? 2.719 19.922 8.102 1 95.19 114 CYS B C 1
ATOM 2334 O O . CYS B 1 114 ? 3.404 20.828 8.578 1 95.19 114 CYS B O 1
ATOM 2336 N N . ALA B 1 115 ? 2.99 19.328 6.957 1 90.88 115 ALA B N 1
ATOM 2337 C CA . ALA B 1 115 ? 4.184 19.672 6.188 1 90.88 115 ALA B CA 1
ATOM 2338 C C . ALA B 1 115 ? 4.148 21.141 5.77 1 90.88 115 ALA B C 1
ATOM 2340 O O . ALA B 1 115 ? 5.168 21.844 5.828 1 90.88 115 ALA B O 1
ATOM 2341 N N . GLU B 1 116 ? 2.992 21.562 5.375 1 88.81 116 GLU B N 1
ATOM 2342 C CA . GLU B 1 116 ? 2.834 22.953 4.969 1 88.81 116 GLU B CA 1
ATOM 2343 C C . GLU B 1 116 ? 3.059 23.906 6.145 1 88.81 116 GLU B C 1
ATOM 2345 O O . GLU B 1 116 ? 3.451 25.047 5.953 1 88.81 116 GLU B O 1
ATOM 2350 N N . ALA B 1 117 ? 2.828 23.453 7.293 1 92.38 117 ALA B N 1
ATOM 2351 C CA . ALA B 1 117 ? 3.047 24.234 8.508 1 92.38 117 ALA B CA 1
ATOM 2352 C C . ALA B 1 117 ? 4.469 24.062 9.031 1 92.38 117 ALA B C 1
ATOM 2354 O O . ALA B 1 117 ? 4.809 24.547 10.109 1 92.38 117 ALA B O 1
ATOM 2355 N N . GLY B 1 118 ? 5.258 23.25 8.281 1 89.25 118 GLY B N 1
ATOM 2356 C CA . GLY B 1 118 ? 6.672 23.156 8.602 1 89.25 118 GLY B CA 1
ATOM 2357 C C . GLY B 1 118 ? 7.012 21.922 9.414 1 89.25 118 GLY B C 1
ATOM 2358 O O . GLY B 1 118 ? 8.133 21.781 9.914 1 89.25 118 GLY B O 1
ATOM 2359 N N . VAL B 1 119 ? 6.059 21.047 9.617 1 93.44 119 VAL B N 1
ATOM 2360 C CA . VAL B 1 119 ? 6.293 19.812 10.367 1 93.44 119 VAL B CA 1
ATOM 2361 C C . VAL B 1 119 ? 6.066 18.609 9.461 1 93.44 119 VAL B C 1
ATOM 2363 O O . VAL B 1 119 ? 4.93 18.312 9.086 1 93.44 119 VAL B O 1
ATOM 2366 N N . CYS B 1 120 ? 7.133 17.875 9.172 1 92.19 120 CYS B N 1
ATOM 2367 C CA . CYS B 1 120 ? 7.02 16.656 8.375 1 92.19 120 CYS B CA 1
ATOM 2368 C C . CYS B 1 120 ? 6.914 15.422 9.273 1 92.19 120 CYS B C 1
ATOM 2370 O O . CYS B 1 120 ? 7.668 15.289 10.234 1 92.19 120 CYS B O 1
ATOM 2372 N N . VAL B 1 121 ? 5.98 14.633 8.93 1 94.69 121 VAL B N 1
ATOM 2373 C CA . VAL B 1 121 ? 5.742 13.453 9.758 1 94.69 121 VAL B CA 1
ATOM 2374 C C . VAL B 1 121 ? 5.906 12.188 8.914 1 94.69 121 VAL B C 1
ATOM 2376 O O . VAL B 1 121 ? 5.281 12.055 7.859 1 94.69 121 VAL B O 1
ATOM 2379 N N . ALA B 1 122 ? 6.789 11.289 9.336 1 94.5 122 ALA B N 1
ATOM 2380 C CA . ALA B 1 122 ? 6.934 9.977 8.711 1 94.5 122 ALA B CA 1
ATOM 2381 C C . ALA B 1 122 ? 5.891 9 9.242 1 94.5 122 ALA B C 1
ATOM 2383 O O . ALA B 1 122 ? 6.203 8.141 10.07 1 94.5 122 ALA B O 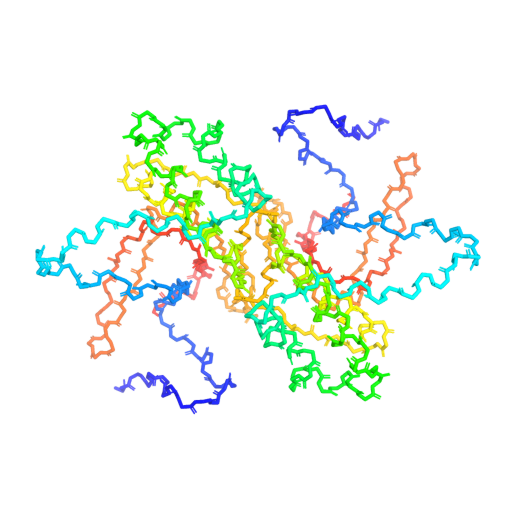1
ATOM 2384 N N . TRP B 1 123 ? 4.75 9.055 8.688 1 97.06 123 TRP B N 1
ATOM 2385 C CA . TRP B 1 123 ? 3.611 8.367 9.289 1 97.06 123 TRP B CA 1
ATOM 2386 C C . TRP B 1 123 ? 3.355 7.027 8.594 1 97.06 123 TRP B C 1
ATOM 2388 O O . TRP B 1 123 ? 2.65 6.172 9.133 1 97.06 123 TRP B O 1
ATOM 2398 N N . ARG B 1 124 ? 3.895 6.797 7.445 1 97.25 124 ARG B N 1
ATOM 2399 C CA . ARG B 1 124 ? 3.633 5.578 6.684 1 97.25 124 ARG B CA 1
ATOM 2400 C C . ARG B 1 124 ? 4.547 4.441 7.141 1 97.25 124 ARG B C 1
ATOM 2402 O O . ARG B 1 124 ? 5.711 4.672 7.473 1 97.25 124 ARG B O 1
ATOM 2409 N N . THR B 1 125 ? 4.012 3.225 7.105 1 96.06 125 THR B N 1
ATOM 2410 C CA . THR B 1 125 ? 4.719 1.971 7.336 1 96.06 125 THR B CA 1
ATOM 2411 C C . THR B 1 125 ? 4.289 0.912 6.324 1 96.06 125 THR B C 1
ATOM 2413 O O . THR B 1 125 ? 3.336 1.115 5.574 1 96.06 125 THR B O 1
ATOM 2416 N N . PRO B 1 126 ? 5.016 -0.152 6.238 1 94.56 126 PRO B N 1
ATOM 2417 C CA . PRO B 1 126 ? 4.578 -1.217 5.328 1 94.56 126 PRO B CA 1
ATOM 2418 C C . PRO B 1 126 ? 3.145 -1.669 5.594 1 94.56 126 PRO B C 1
ATOM 2420 O O . PRO B 1 126 ? 2.459 -2.127 4.676 1 94.56 126 PRO B O 1
ATOM 2423 N N . GLU B 1 127 ? 2.609 -1.435 6.812 1 94.06 127 GLU B N 1
ATOM 2424 C CA . GLU B 1 127 ? 1.264 -1.867 7.18 1 94.06 127 GLU B CA 1
ATOM 2425 C C . GLU B 1 127 ? 0.268 -0.715 7.078 1 94.06 127 GLU B C 1
ATOM 2427 O O . GLU B 1 127 ? -0.945 -0.934 7.09 1 94.06 127 GLU B O 1
ATOM 2432 N N . ILE B 1 128 ? 0.811 0.446 7.035 1 96.88 128 ILE B N 1
ATOM 2433 C CA . ILE B 1 128 ? -0.05 1.623 7.023 1 96.88 128 ILE B CA 1
ATOM 2434 C C . ILE B 1 128 ? 0.236 2.459 5.777 1 96.88 128 ILE B C 1
ATOM 2436 O O . ILE B 1 128 ? 1.223 3.197 5.73 1 96.88 128 ILE B O 1
ATOM 2440 N N . CYS B 1 129 ? -0.678 2.338 4.871 1 97.31 129 CYS B N 1
ATOM 2441 C CA . CYS B 1 129 ? -0.643 3.135 3.648 1 97.31 129 CYS B CA 1
ATOM 2442 C C . CYS B 1 129 ? 0.727 3.057 2.986 1 97.31 129 CYS B C 1
ATOM 2444 O O . CYS B 1 129 ? 1.383 4.078 2.781 1 97.31 129 CYS B O 1
ATOM 2446 N N . PRO B 1 130 ? 1.135 1.89 2.617 1 97.06 130 PRO B N 1
ATOM 2447 C CA . PRO B 1 130 ? 2.467 1.709 2.035 1 97.06 130 PRO B CA 1
ATOM 2448 C C . PRO B 1 130 ? 2.643 2.465 0.72 1 97.06 130 PRO B C 1
ATOM 2450 O O . PRO B 1 130 ? 1.667 2.699 0.003 1 97.06 130 PRO B O 1
ATOM 2453 N N . VAL B 1 131 ? 3.877 2.859 0.428 1 96.5 131 VAL B N 1
ATOM 2454 C CA . VAL B 1 131 ? 4.27 3.494 -0.826 1 96.5 131 VAL B CA 1
ATOM 2455 C C . VAL B 1 131 ? 5.316 2.635 -1.535 1 96.5 131 VAL B C 1
ATOM 2457 O O . VAL B 1 131 ? 6.316 2.244 -0.933 1 96.5 131 VAL B O 1
ATOM 2460 N N . PHE B 1 132 ? 5.074 2.369 -2.75 1 96.12 132 PHE B N 1
ATOM 2461 C CA . PHE B 1 132 ? 5.883 1.416 -3.5 1 96.12 132 PHE B CA 1
ATOM 2462 C C . PHE B 1 132 ? 6.742 2.131 -4.535 1 96.12 132 PHE B C 1
ATOM 2464 O O . PHE B 1 132 ? 6.527 1.977 -5.738 1 96.12 132 PHE B O 1
ATOM 2471 N N . CYS B 1 133 ? 7.824 2.678 -4.086 1 93.88 133 CYS B N 1
ATOM 2472 C CA . CYS B 1 133 ? 8.664 3.486 -4.965 1 93.88 133 CYS B CA 1
ATOM 2473 C C . CYS B 1 133 ? 9.641 2.615 -5.742 1 93.88 133 CYS B C 1
ATOM 2475 O O . CYS B 1 133 ? 10.102 3 -6.82 1 93.88 133 CYS B O 1
ATOM 2477 N N . ASP B 1 134 ? 9.938 1.473 -5.203 1 91.06 134 ASP B N 1
ATOM 2478 C CA . ASP B 1 134 ? 10.828 0.532 -5.879 1 91.06 134 ASP B CA 1
ATOM 2479 C C . ASP B 1 134 ? 10.297 0.171 -7.266 1 91.06 134 ASP B C 1
ATOM 2481 O O . ASP B 1 134 ? 11.055 -0.26 -8.133 1 91.06 134 ASP B O 1
ATOM 2485 N N . TYR B 1 135 ? 9.062 0.281 -7.395 1 92.31 135 TYR B N 1
ATOM 2486 C CA . TYR B 1 135 ? 8.391 -0.066 -8.641 1 92.31 135 TYR B CA 1
ATOM 2487 C C . TYR B 1 135 ? 8.984 0.696 -9.812 1 92.31 135 TYR B C 1
ATOM 2489 O O . TYR B 1 135 ? 9.016 0.19 -10.938 1 92.31 135 TYR B O 1
ATOM 2497 N N . TYR B 1 136 ? 9.523 1.849 -9.547 1 90.31 136 TYR B N 1
ATOM 2498 C CA . TYR B 1 136 ? 9.945 2.746 -10.617 1 90.31 136 TYR B CA 1
ATOM 2499 C C . TYR B 1 136 ? 11.414 2.547 -10.945 1 90.31 136 TYR B C 1
ATOM 2501 O O . TYR B 1 136 ? 11.93 3.131 -11.906 1 90.31 136 TYR B O 1
ATOM 2509 N N . ASN B 1 137 ? 12.016 1.748 -10.188 1 88 137 ASN B N 1
ATOM 2510 C CA . ASN B 1 137 ? 13.445 1.546 -10.398 1 88 137 ASN B CA 1
ATOM 2511 C C . ASN B 1 137 ? 13.711 0.723 -11.656 1 88 137 ASN B C 1
ATOM 2513 O O . ASN B 1 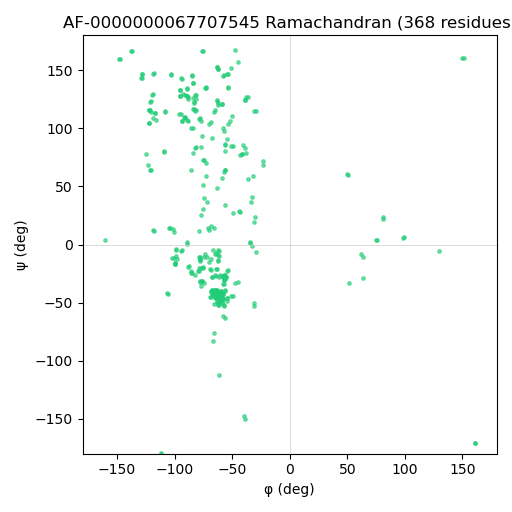137 ? 13.062 -0.302 -11.883 1 88 137 ASN B O 1
ATOM 2517 N N . LYS B 1 138 ? 14.656 1.181 -12.438 1 83 138 LYS B N 1
ATOM 2518 C CA . LYS B 1 138 ? 15.195 0.458 -13.586 1 83 138 LYS B CA 1
ATOM 2519 C C . LYS B 1 138 ? 16.719 0.396 -13.531 1 83 138 LYS B C 1
ATOM 2521 O O . LYS B 1 138 ? 17.359 1.28 -12.961 1 83 138 LYS B O 1
ATOM 2526 N N . PRO B 1 139 ? 17.203 -0.742 -14.055 1 75.38 139 PRO B N 1
ATOM 2527 C CA . PRO B 1 139 ? 18.672 -0.818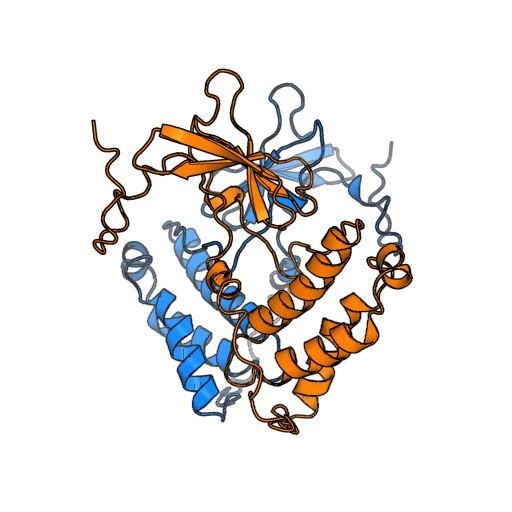 -14.039 1 75.38 139 PRO B CA 1
ATOM 2528 C C . PRO B 1 139 ? 19.328 0.392 -14.688 1 75.38 139 PRO B C 1
ATOM 2530 O O . PRO B 1 139 ? 18.938 0.793 -15.789 1 75.38 139 PRO B O 1
ATOM 2533 N N . GLY B 1 140 ? 20.391 0.923 -13.977 1 72.75 140 GLY B N 1
ATOM 2534 C CA . GLY B 1 140 ? 21.203 1.985 -14.547 1 72.75 140 GLY B CA 1
ATOM 2535 C C . GLY B 1 140 ? 20.531 3.34 -14.516 1 72.75 140 GLY B C 1
ATOM 2536 O O . GLY B 1 140 ? 21.031 4.309 -15.086 1 72.75 140 GLY B O 1
ATOM 2537 N N . GLU B 1 141 ? 19.391 3.346 -13.93 1 79 141 GLU B N 1
ATOM 2538 C CA . GLU B 1 141 ? 18.656 4.602 -13.875 1 79 141 GLU B CA 1
ATOM 2539 C C . GLU B 1 141 ? 18.578 5.133 -12.445 1 79 141 GLU B C 1
ATOM 2541 O O . GLU B 1 141 ? 19.297 4.66 -11.562 1 79 141 GLU B O 1
ATOM 2546 N N . CYS B 1 142 ? 17.953 6.203 -12.344 1 80.19 142 CYS B N 1
ATOM 2547 C CA . CYS B 1 142 ? 17.75 6.793 -11.023 1 80.19 142 CYS B CA 1
ATOM 2548 C C . CYS B 1 142 ? 17.109 5.793 -10.07 1 80.19 142 CYS B C 1
ATOM 2550 O O . CYS B 1 142 ? 16.391 4.887 -10.508 1 80.19 142 CYS B O 1
ATOM 2552 N N . THR B 1 143 ? 17.516 5.934 -8.82 1 84.19 143 THR B N 1
ATOM 2553 C CA . THR B 1 143 ? 16.875 5.141 -7.773 1 84.19 143 THR B CA 1
ATOM 2554 C C . THR B 1 143 ? 15.766 5.938 -7.094 1 84.19 143 THR B C 1
ATOM 2556 O O . THR B 1 143 ? 15.984 7.062 -6.645 1 84.19 143 THR B O 1
ATOM 2559 N N . TRP B 1 144 ? 14.648 5.301 -7.07 1 87.44 144 TRP B N 1
ATOM 2560 C CA . TRP B 1 144 ? 13.484 5.973 -6.516 1 87.44 144 TRP B CA 1
ATOM 2561 C C . TRP B 1 144 ? 13.312 5.637 -5.039 1 87.44 144 TRP B C 1
ATOM 2563 O O . TRP B 1 144 ? 13.586 4.512 -4.613 1 87.44 144 TRP B O 1
ATOM 2573 N N . HIS B 1 145 ? 12.891 6.648 -4.266 1 88.94 145 HIS B N 1
ATOM 2574 C CA . HIS B 1 145 ? 12.672 6.465 -2.836 1 88.94 145 HIS B CA 1
ATOM 2575 C C . HIS B 1 145 ? 11.531 7.344 -2.332 1 88.94 145 HIS B C 1
ATOM 2577 O O . HIS B 1 145 ? 11.188 8.344 -2.963 1 88.94 145 HIS B O 1
ATOM 2583 N N . TYR B 1 146 ? 11.008 6.965 -1.232 1 91.5 146 TYR B N 1
ATOM 2584 C CA . TYR B 1 146 ? 9.938 7.719 -0.592 1 91.5 146 TYR B CA 1
ATOM 2585 C C . TYR B 1 146 ? 10.5 8.891 0.203 1 91.5 146 TYR B C 1
ATOM 2587 O O . TYR B 1 146 ? 11.484 8.742 0.932 1 91.5 146 TYR B O 1
ATOM 2595 N N . GLU B 1 147 ? 9.922 10.047 -0.088 1 88.81 147 GLU B N 1
ATOM 2596 C CA . GLU B 1 147 ? 10.219 11.25 0.687 1 88.81 147 GLU B CA 1
ATOM 2597 C C . GLU B 1 147 ? 8.953 11.82 1.329 1 88.81 147 GLU B C 1
ATOM 2599 O O . GLU B 1 147 ? 8.023 12.211 0.63 1 88.81 147 GLU B O 1
ATOM 2604 N N . TYR B 1 148 ? 8.93 11.781 2.672 1 90.19 148 TYR B N 1
ATOM 2605 C CA . TYR B 1 148 ? 7.766 12.32 3.373 1 90.19 148 TYR B CA 1
ATOM 2606 C C . TYR B 1 148 ? 7.926 13.812 3.629 1 90.19 148 TYR B C 1
ATOM 2608 O O . TYR B 1 148 ? 6.961 14.5 3.961 1 90.19 148 TYR B O 1
ATOM 2616 N N . CYS B 1 149 ? 9.109 14.328 3.572 1 84.88 149 CYS B N 1
ATOM 2617 C CA . CYS B 1 149 ? 9.414 15.75 3.703 1 84.88 149 CYS B CA 1
ATOM 2618 C C . CYS B 1 149 ? 10.203 16.25 2.502 1 84.88 149 CYS B C 1
ATOM 2620 O O . CYS B 1 149 ? 11.414 16.484 2.602 1 84.88 149 CYS B O 1
ATOM 2622 N N . PRO B 1 150 ? 9.594 16.484 1.442 1 69.25 150 PRO B N 1
ATOM 2623 C CA . PRO B 1 150 ? 10.43 16.828 0.29 1 69.25 150 PRO B CA 1
ATOM 2624 C C . PRO B 1 150 ? 10.906 18.281 0.32 1 69.25 150 PRO B C 1
ATOM 2626 O O . PRO B 1 150 ? 11.602 18.719 -0.596 1 69.25 150 PRO B O 1
ATOM 2629 N N . HIS B 1 151 ? 10.812 19.156 1.376 1 62.03 151 HIS B N 1
ATOM 2630 C CA . HIS B 1 151 ? 11.164 20.578 1.379 1 62.03 151 HIS B CA 1
ATOM 2631 C C . HIS B 1 151 ? 12.555 20.797 0.788 1 62.03 151 HIS B C 1
ATOM 2633 O O . HIS B 1 151 ? 12.883 21.906 0.37 1 62.03 151 HIS B O 1
ATOM 2639 N N . HIS B 1 152 ? 13.164 20 -0.125 1 58.31 152 HIS B N 1
ATOM 2640 C CA . HIS B 1 152 ? 14.445 20.344 -0.747 1 58.31 152 HIS B CA 1
ATOM 2641 C C . HIS B 1 152 ? 14.648 19.562 -2.039 1 58.31 152 HIS B C 1
ATOM 2643 O O . HIS B 1 152 ? 15.719 19.625 -2.648 1 58.31 152 HIS B O 1
ATOM 2649 N N . THR B 1 153 ? 13.586 18.938 -2.176 1 56.75 153 THR B N 1
ATOM 2650 C CA . THR B 1 153 ? 13.734 18.234 -3.439 1 56.75 153 THR B CA 1
ATOM 2651 C C . THR B 1 153 ? 13.203 19.062 -4.602 1 56.75 153 THR B C 1
ATOM 2653 O O . THR B 1 153 ? 12.094 19.594 -4.531 1 56.75 153 THR B O 1
ATOM 2656 N N . PHE B 1 154 ? 14.203 19.547 -5.41 1 55.94 154 PHE B N 1
ATOM 2657 C CA . PHE B 1 154 ? 13.859 20.328 -6.594 1 55.94 154 PHE B CA 1
ATOM 2658 C C . PHE B 1 154 ? 13.188 19.453 -7.645 1 55.94 154 PHE B C 1
ATOM 2660 O O . PHE B 1 154 ? 13.641 18.328 -7.902 1 55.94 154 PHE B O 1
ATOM 2667 N N . CYS B 1 155 ? 11.906 19.672 -7.703 1 55.62 155 CYS B N 1
ATOM 2668 C CA . CYS B 1 155 ? 11.258 19.078 -8.867 1 55.62 155 CYS B CA 1
ATOM 2669 C C . CYS B 1 155 ? 11.383 19.984 -10.086 1 55.62 155 CYS B C 1
ATOM 2671 O O . CYS B 1 155 ? 11.508 21.203 -9.938 1 55.62 155 CYS B O 1
ATOM 2673 N N . ARG B 1 156 ? 11.922 19.391 -11.211 1 55.12 156 ARG B N 1
ATOM 2674 C CA . ARG B 1 156 ? 12.039 20.156 -12.445 1 55.12 156 ARG B CA 1
ATOM 2675 C C . ARG B 1 156 ? 10.828 19.953 -13.344 1 55.12 156 ARG B C 1
ATOM 2677 O O . ARG B 1 156 ? 10.336 18.828 -13.484 1 55.12 156 ARG B O 1
ATOM 2684 N N . THR B 1 157 ? 9.984 20.891 -13.445 1 55.38 157 THR B N 1
ATOM 2685 C CA . THR B 1 157 ? 8.977 20.844 -14.5 1 55.38 157 THR B CA 1
ATOM 2686 C C . THR B 1 157 ? 9.492 21.516 -15.766 1 55.38 157 THR B C 1
ATOM 2688 O O . THR B 1 157 ? 9.984 22.641 -15.727 1 55.38 157 THR B O 1
ATOM 2691 N N . CYS B 1 158 ? 9.773 20.562 -16.719 1 54.66 158 CYS B N 1
ATOM 2692 C CA . CYS B 1 158 ? 10.258 21.109 -17.984 1 54.66 158 CYS B CA 1
ATOM 2693 C C . CYS B 1 158 ? 9.109 21.344 -18.953 1 54.66 158 CYS B C 1
ATOM 2695 O O . CYS B 1 158 ? 8.172 20.547 -19.016 1 54.66 158 CYS B O 1
ATOM 2697 N N . LYS B 1 159 ? 8.859 22.547 -19.156 1 50.75 159 LYS B N 1
ATOM 2698 C CA . LYS B 1 159 ? 7.871 22.844 -20.188 1 50.75 159 LYS B CA 1
ATOM 2699 C C . L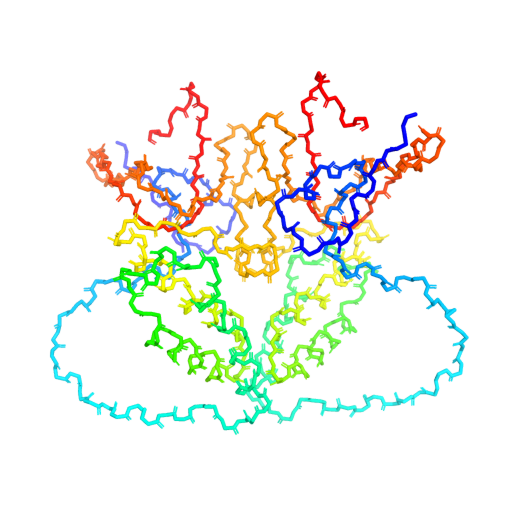YS B 1 159 ? 8.375 22.438 -21.578 1 50.75 159 LYS B C 1
ATOM 2701 O O . LYS B 1 159 ? 9.555 22.641 -21.891 1 50.75 159 LYS B O 1
ATOM 2706 N N . TYR B 1 160 ? 7.641 21.406 -22.141 1 49.03 160 TYR B N 1
ATOM 2707 C CA . TYR B 1 160 ? 7.973 20.781 -23.422 1 49.03 160 TYR B CA 1
ATOM 2708 C C . TYR B 1 160 ? 8.625 21.781 -24.359 1 49.03 160 TYR B C 1
ATOM 2710 O O . TYR B 1 160 ? 9.625 21.484 -25.016 1 49.03 160 TYR B O 1
ATOM 2718 N N . THR B 1 161 ? 7.996 22.828 -24.469 1 50.78 161 THR B N 1
ATOM 2719 C CA . THR B 1 161 ? 8.32 23.641 -25.641 1 50.78 161 THR B CA 1
ATOM 2720 C C . THR B 1 161 ? 9.625 24.406 -25.438 1 50.78 161 THR B C 1
ATOM 2722 O O . THR B 1 161 ? 10.336 24.719 -26.391 1 50.78 161 THR B O 1
ATOM 2725 N N . GLU B 1 162 ? 9.945 24.781 -24.312 1 52.97 162 GLU B N 1
ATOM 2726 C CA . GLU B 1 162 ? 11 25.797 -24.297 1 52.97 162 GLU B CA 1
ATOM 2727 C C . GLU B 1 162 ? 12.227 25.297 -23.547 1 52.97 162 GLU B C 1
ATOM 2729 O O . GLU B 1 162 ? 13.305 25.891 -23.641 1 52.97 162 GLU B O 1
ATOM 2734 N N . GLY B 1 163 ? 12.289 24.062 -23.266 1 52.38 163 GLY B N 1
ATOM 2735 C CA . GLY B 1 163 ? 13.484 23.547 -22.625 1 52.38 163 GLY B CA 1
ATOM 2736 C C . GLY B 1 163 ? 13.734 24.156 -21.266 1 52.38 163 GLY B C 1
ATOM 2737 O O . GLY B 1 163 ? 14.75 23.859 -20.625 1 52.38 163 GLY B O 1
ATOM 2738 N N . ASN B 1 164 ? 13 25.156 -20.875 1 54.97 164 ASN B N 1
ATOM 2739 C CA . ASN B 1 164 ? 13.203 25.812 -19.594 1 54.97 164 ASN B CA 1
ATOM 2740 C C . ASN B 1 164 ? 12.602 25 -18.453 1 54.97 164 ASN B C 1
ATOM 2742 O O . ASN B 1 164 ? 11.406 24.719 -18.453 1 54.97 164 ASN B O 1
ATOM 2746 N N . CYS B 1 165 ? 13.469 24.453 -17.734 1 56.41 165 CYS B N 1
ATOM 2747 C CA . CYS B 1 165 ? 13.039 23.672 -16.578 1 56.41 165 CYS B CA 1
ATOM 2748 C C . CYS B 1 165 ? 13.094 24.516 -15.312 1 56.41 165 CYS B C 1
ATOM 2750 O O . CYS B 1 165 ? 14.039 25.266 -15.102 1 56.41 165 CYS B O 1
ATOM 2752 N N . THR B 1 166 ? 11.922 24.797 -14.758 1 59.97 166 THR B N 1
ATOM 2753 C CA . THR B 1 166 ? 11.859 25.484 -13.469 1 59.97 166 THR B CA 1
ATOM 2754 C C . THR B 1 166 ? 11.883 24.469 -12.328 1 59.97 166 THR B C 1
ATOM 2756 O O . THR B 1 166 ? 11.273 23.406 -12.414 1 59.97 166 THR B O 1
ATOM 2759 N N . LYS B 1 167 ? 12.836 24.766 -11.484 1 60.78 167 LYS B N 1
ATOM 2760 C CA . LYS B 1 167 ? 12.945 23.953 -10.266 1 60.78 167 LYS B CA 1
ATOM 2761 C C . LYS B 1 167 ? 11.969 24.438 -9.203 1 60.78 167 LYS B C 1
ATOM 2763 O O . LYS B 1 167 ? 11.797 25.641 -9.008 1 60.78 167 LYS B O 1
ATOM 2768 N N . PHE B 1 168 ? 11.055 23.594 -8.906 1 62.56 168 PHE B N 1
ATOM 2769 C CA . PHE B 1 168 ? 10.211 23.969 -7.781 1 62.56 168 PHE B CA 1
ATOM 2770 C C . PHE B 1 168 ? 10.344 22.953 -6.645 1 62.56 168 PHE B C 1
ATOM 2772 O O . PHE B 1 168 ? 10.695 21.797 -6.875 1 62.56 168 PHE B O 1
ATOM 2779 N N . ILE B 1 169 ? 10.188 23.594 -5.449 1 62.38 169 ILE B N 1
ATOM 2780 C CA . ILE B 1 169 ? 10.234 22.781 -4.242 1 62.38 169 ILE B CA 1
ATOM 2781 C C . ILE B 1 169 ? 8.859 22.172 -3.979 1 62.38 169 ILE B C 1
ATOM 2783 O O . ILE B 1 169 ? 7.844 22.875 -4.008 1 62.38 169 ILE B O 1
ATOM 2787 N N . SER B 1 170 ? 8.875 20.906 -4.039 1 64.38 170 SER B N 1
ATOM 2788 C CA . SER B 1 170 ? 7.637 20.219 -3.689 1 64.38 170 SER B CA 1
ATOM 2789 C C . SER B 1 170 ? 7.566 19.922 -2.193 1 64.38 170 SER B C 1
ATOM 2791 O O . SER B 1 170 ? 8.578 19.594 -1.572 1 64.38 170 SER B O 1
ATOM 2793 N N . SER B 1 171 ? 6.379 20.219 -1.614 1 71.56 171 SER B N 1
ATOM 2794 C CA . SER B 1 171 ? 6.137 19.844 -0.228 1 71.56 171 SER B CA 1
ATOM 2795 C C . SER B 1 171 ? 5.285 18.578 -0.144 1 71.56 171 SER B C 1
ATOM 2797 O O . SER B 1 171 ? 4.883 18.172 0.946 1 71.56 171 SER B O 1
ATOM 2799 N N . LEU B 1 172 ? 5.109 17.953 -1.238 1 78.19 172 LEU B N 1
ATOM 2800 C CA . LEU B 1 172 ? 4.246 16.781 -1.271 1 78.19 172 LEU B CA 1
ATOM 2801 C C . LEU B 1 172 ? 5.051 15.508 -1.013 1 78.19 172 LEU B C 1
ATOM 2803 O O . LEU B 1 172 ? 6.133 15.328 -1.576 1 78.19 172 LEU B O 1
ATOM 2807 N N . GLU B 1 173 ? 4.531 14.781 -0.081 1 88.81 173 GLU B N 1
ATOM 2808 C CA . GLU B 1 173 ? 5.164 13.469 0.085 1 88.81 173 GLU B CA 1
ATOM 2809 C C . GLU B 1 173 ? 5 12.617 -1.17 1 88.81 173 GLU B C 1
ATOM 2811 O O . GLU B 1 173 ? 4.027 12.773 -1.909 1 88.81 173 GLU B O 1
ATOM 2816 N N . GLY B 1 174 ? 5.941 11.68 -1.417 1 89.19 174 GLY B N 1
ATOM 2817 C CA . GLY B 1 174 ? 5.871 10.82 -2.584 1 89.19 174 GLY B CA 1
ATOM 2818 C C . GLY B 1 174 ? 7.203 10.18 -2.932 1 89.19 174 GLY B C 1
ATOM 2819 O O . GLY B 1 174 ? 8.102 10.102 -2.09 1 89.19 174 GLY B O 1
ATOM 2820 N N . CYS B 1 175 ? 7.199 9.562 -4.078 1 89.81 175 CYS B N 1
ATOM 2821 C CA . CYS B 1 175 ? 8.398 8.922 -4.598 1 89.81 175 CYS B CA 1
ATOM 2822 C C . CYS B 1 175 ? 9.219 9.891 -5.434 1 89.81 175 CYS B C 1
ATOM 2824 O O . CYS B 1 175 ? 8.695 10.539 -6.336 1 89.81 175 CYS B O 1
ATOM 2826 N N . TYR B 1 176 ? 10.477 9.961 -5.07 1 84.56 176 TYR B N 1
ATOM 2827 C CA . TYR B 1 176 ? 11.391 10.867 -5.758 1 84.56 176 TYR B CA 1
ATOM 2828 C C . TYR B 1 176 ? 12.648 10.133 -6.207 1 84.56 176 TYR B C 1
ATOM 2830 O O . TYR B 1 176 ? 13.141 9.242 -5.512 1 84.56 176 TYR B O 1
ATOM 2838 N N . PRO B 1 177 ? 13.164 10.492 -7.348 1 82.5 177 PRO B N 1
ATOM 2839 C CA . PRO B 1 177 ? 14.375 9.844 -7.844 1 82.5 177 PRO B CA 1
ATOM 2840 C C . PRO B 1 177 ? 15.648 10.453 -7.262 1 82.5 177 PRO B C 1
ATOM 2842 O O . PRO B 1 177 ? 15.703 11.656 -7.016 1 82.5 177 PRO B O 1
ATOM 2845 N N . LYS B 1 178 ? 16.531 9.68 -6.949 1 79.62 178 LYS B N 1
ATOM 2846 C CA . LYS B 1 178 ? 17.922 10.055 -6.734 1 79.62 178 LYS B CA 1
ATOM 2847 C C . LYS B 1 178 ? 18.812 9.539 -7.859 1 79.62 178 LYS B C 1
ATOM 2849 O O . LYS B 1 178 ? 18.922 8.328 -8.062 1 79.62 178 LYS B O 1
ATOM 2854 N N . CYS B 1 179 ? 19.375 10.477 -8.586 1 77.25 179 CYS B N 1
ATOM 2855 C CA . CYS B 1 179 ? 20.125 10.086 -9.773 1 77.25 179 CYS B CA 1
ATOM 2856 C C . CYS B 1 179 ? 21.625 10.156 -9.516 1 77.25 179 CYS B C 1
ATOM 2858 O O . CYS B 1 179 ? 22.078 10.977 -8.719 1 77.25 179 CYS B O 1
ATOM 2860 N N . PRO B 1 180 ? 22.203 9.18 -10.234 1 71.31 180 PRO B N 1
ATOM 2861 C CA . PRO B 1 180 ? 23.656 9.258 -10.141 1 71.31 180 PRO B CA 1
ATOM 2862 C C . PRO B 1 180 ? 24.219 10.602 -10.609 1 71.31 180 PRO B C 1
ATOM 2864 O O . PRO B 1 180 ? 23.578 11.281 -11.422 1 71.31 180 PRO B O 1
ATOM 2867 N N . GLU B 1 181 ? 25.359 11.016 -9.867 1 63.84 181 GLU B N 1
ATOM 2868 C CA . GLU B 1 181 ? 26 12.305 -10.156 1 63.84 181 GLU B CA 1
ATOM 2869 C C . GLU B 1 181 ? 26.266 12.469 -11.648 1 63.84 181 GLU B C 1
ATOM 2871 O O . GLU B 1 181 ? 26.156 13.57 -12.18 1 63.84 181 GLU B O 1
ATOM 2876 N N . ASP B 1 182 ? 26.734 11.531 -12.266 1 59.34 182 ASP B N 1
ATOM 2877 C CA . ASP B 1 182 ? 27.156 11.656 -13.664 1 59.34 182 ASP B CA 1
ATOM 2878 C C . ASP B 1 182 ? 25.938 11.688 -14.594 1 59.34 182 ASP B C 1
ATOM 2880 O O . ASP B 1 182 ? 26.078 12.008 -15.781 1 59.34 182 ASP B O 1
ATOM 2884 N N . LYS B 1 183 ? 24.828 11.266 -14.219 1 51.69 183 LYS B N 1
ATOM 2885 C CA . LYS B 1 183 ? 23.641 11.328 -15.062 1 51.69 183 LYS B CA 1
ATOM 2886 C C . LYS B 1 183 ? 22.531 12.133 -14.391 1 51.69 183 LYS B C 1
ATOM 2888 O O . LYS B 1 183 ? 21.531 11.57 -13.93 1 51.69 183 LYS B O 1
ATOM 2893 N N . PRO B 1 184 ? 22.812 13.445 -14.195 1 44.12 184 PRO B N 1
ATOM 2894 C CA . PRO B 1 184 ? 21.797 14.273 -13.523 1 44.12 184 PRO B CA 1
ATOM 2895 C C . PRO B 1 184 ? 20.484 14.359 -14.297 1 44.12 184 PRO B C 1
ATOM 2897 O O . PRO B 1 184 ? 20.484 14.227 -15.523 1 44.12 184 PRO B O 1
ATOM 2900 N N . ILE B 1 185 ? 19.438 13.938 -13.734 1 47.47 185 ILE B N 1
ATOM 2901 C CA . ILE B 1 185 ? 18.109 14.117 -14.305 1 47.47 185 ILE B CA 1
ATOM 2902 C C . ILE B 1 185 ? 17.984 15.508 -14.914 1 47.47 185 ILE B C 1
ATOM 2904 O O . ILE B 1 185 ? 18.172 16.516 -14.227 1 47.47 185 ILE B O 1
ATOM 2908 N N . PHE B 1 186 ? 18.453 15.586 -16.25 1 38.06 186 PHE B N 1
ATOM 2909 C CA . PHE B 1 186 ? 18.125 16.812 -16.984 1 38.06 186 PHE B CA 1
ATOM 2910 C C . PHE B 1 186 ? 16.703 16.75 -17.516 1 38.06 186 PHE B C 1
ATOM 2912 O O . PHE B 1 186 ? 16.188 15.672 -17.812 1 38.06 186 PHE B O 1
#

Organism: Oreochromis niloticus (NCBI:txid8128)

Foldseek 3Di:
DFQCCDDPPPDPPPNLVHAFQPLVPPVVPPPPDPPDDDPPPCPVCPVCLAPDPVLLVVQLVLLCLLVDPLCVVLCVVDPSVVLSVCSSSQLRNCPVDDSLVSNLVSSQVSQLVSLVSPHFGPSDDPVRPDADQCVSDDPPFWRKDWDRAQAPVFGWDQDRPPRDTHTDGDRHTGIDTDGDPVDPRD/DQPCPDDPPPDPPPPLVDAFQPLVPPVVPPPDDPPDDDPPPCPVCPCLLAPDPVLLVVQLVLLCLLVDPLCVVLCVVDPSVVLSVCSSSQLRNCPVDDSLVSNLVSSQVSQLVSLVSPHFGPSDDPVRPDADQCVSDDPPFWRKDWDRAQQPPFRWDQDRPPRDTDTDGDRHTGIDTDGDPVDPRD